Protein AF-A0A7J8KIY5-F1 (afdb_monomer_lite)

pLDDT: mean 88.36, std 15.82, range [34.38, 98.88]

Radius of gyration: 27.55 Å; chains: 1; bounding box: 109×66×65 Å

Secondary structure (DSSP, 8-state):
----------------HHHHHHHHHHHHHHHHHHHHHHHHHHHHHHHHHHHHHHTT-HHHHHHHHHHHHHH--S-HHHHHHHHHHHHTTS-TT---TT---HHHHHHHGGGG---BTTB--HHHHHHHHHHGGGGSSSPPPPSSHHHHHHHHTTHHHHHTT-HHHHHHHHHHHHHHHHHHHHSPP-TTHHHHHHHHHHHHHHHHHHTT-HHHHHHHHHHHHHTGGG--S-TTHHHHHHHHHHHHHHHTT-HHHHHHHHHHHHHS--S-TTHHHHHHHHHHHHHHHHHHHHHHHHHHHHHHT-

Organism: Rousettus aegyptiacus (NCBI:txid9407)

Sequence (302 aa):
MGQKGHKDSLYPSDRTPVGSLHEALDQCMTALDLFLTNQFHHMCYWELMWCFTYKGQWKMAYFYADLLSKENCWSKATYIYMKAAYLSMFEKEDYKPFGDDEVELFRAVPGLKLKIAGKSLPTEKFAIRKSRRYLSPKPISLPIPALEMMYIWNGYAVIGKRPELTDGILEIITKAEEMLEKGPENEYSVDDECLVKLLKGLCLKYLGRVLEAEENFRSISANEKKIKYDHYLIPNALLELALLFMEQGRNEEAVKLLETARQNYKNYSMESRTHFRIQAATLQAKSSLENGSRSMVSSVSL

Structure (mmCIF, N/CA/C/O backbone):
data_AF-A0A7J8KIY5-F1
#
_entry.id   AF-A0A7J8KIY5-F1
#
loop_
_atom_site.group_PDB
_atom_site.id
_atom_site.type_symbol
_atom_site.label_atom_id
_atom_site.label_alt_id
_atom_site.label_comp_id
_atom_site.label_asym_id
_atom_site.label_entity_id
_atom_site.label_seq_id
_atom_site.pdbx_PDB_ins_code
_atom_site.Cartn_x
_atom_site.Cartn_y
_atom_site.Cartn_z
_atom_site.occupancy
_atom_site.B_iso_or_equiv
_atom_site.auth_seq_id
_atom_site.auth_comp_id
_atom_site.auth_asym_id
_atom_site.auth_atom_id
_atom_site.pdbx_PDB_model_num
ATOM 1 N N . MET A 1 1 ? 85.006 45.578 -27.409 1.00 38.00 1 MET A N 1
ATOM 2 C CA . MET A 1 1 ? 84.030 45.930 -28.466 1.00 38.00 1 MET A CA 1
ATOM 3 C C . MET A 1 1 ? 83.271 44.661 -28.818 1.00 38.00 1 MET A C 1
ATOM 5 O O . MET A 1 1 ? 83.926 43.714 -29.197 1.00 38.00 1 MET A O 1
ATOM 9 N N . GLY A 1 2 ? 81.971 44.464 -28.676 1.00 36.56 2 GLY A N 1
ATOM 10 C CA . GLY A 1 2 ? 80.843 45.236 -28.181 1.00 36.56 2 GLY A CA 1
ATOM 11 C C . GLY A 1 2 ? 79.589 44.548 -28.745 1.00 36.56 2 GLY A C 1
ATOM 12 O O . GLY A 1 2 ? 79.570 44.303 -29.941 1.00 36.56 2 GLY A O 1
ATOM 13 N N . GLN A 1 3 ? 78.589 44.284 -27.886 1.00 34.38 3 GLN A N 1
ATOM 14 C CA . GLN A 1 3 ? 77.170 43.989 -28.204 1.00 34.38 3 GLN A CA 1
ATOM 15 C C . GLN A 1 3 ? 76.869 42.677 -28.981 1.00 34.38 3 GLN A C 1
ATOM 17 O O . GLN A 1 3 ? 77.578 42.313 -29.899 1.00 34.38 3 GLN A O 1
ATOM 22 N N . LYS A 1 4 ? 75.838 41.870 -28.691 1.00 37.91 4 LYS A N 1
ATOM 23 C CA . LYS A 1 4 ? 74.489 42.101 -28.141 1.00 37.91 4 LYS A CA 1
ATOM 24 C C . LYS A 1 4 ? 74.054 40.868 -27.333 1.00 37.91 4 LYS A C 1
ATOM 26 O O . LYS A 1 4 ? 74.122 39.750 -27.832 1.00 37.91 4 LYS A O 1
ATOM 31 N N . GLY A 1 5 ? 73.578 41.089 -26.110 1.00 37.56 5 GLY A N 1
ATOM 32 C CA . GLY A 1 5 ? 72.856 40.085 -25.335 1.00 37.56 5 GLY A CA 1
ATOM 33 C C . GLY A 1 5 ? 71.368 40.118 -25.674 1.00 37.56 5 GLY A C 1
ATOM 34 O O . GLY A 1 5 ? 70.763 41.189 -25.690 1.00 37.56 5 GLY A O 1
ATOM 35 N N . HIS A 1 6 ? 70.784 38.945 -25.896 1.00 38.12 6 HIS A N 1
ATOM 36 C CA . HIS A 1 6 ? 69.353 38.715 -25.750 1.00 38.12 6 HIS A CA 1
ATOM 37 C C . HIS A 1 6 ? 69.200 37.780 -24.548 1.00 38.12 6 HIS A C 1
ATOM 39 O O . HIS A 1 6 ? 69.493 36.590 -24.625 1.00 38.12 6 HIS A O 1
ATOM 45 N N . LYS A 1 7 ? 68.885 38.363 -23.387 1.00 40.94 7 LYS A N 1
ATOM 46 C CA . LYS A 1 7 ? 68.374 37.618 -22.238 1.00 40.94 7 LYS A CA 1
ATOM 47 C C . LYS A 1 7 ? 66.863 37.595 -22.405 1.00 40.94 7 LYS A C 1
ATOM 49 O O . LYS A 1 7 ? 66.219 38.609 -22.147 1.00 40.94 7 LYS A O 1
ATOM 54 N N . ASP A 1 8 ? 66.335 36.463 -22.846 1.00 41.28 8 ASP A N 1
ATOM 55 C CA . ASP A 1 8 ? 64.915 36.185 -22.709 1.00 41.28 8 ASP A CA 1
ATOM 56 C C . ASP A 1 8 ? 64.574 36.113 -21.219 1.00 41.28 8 ASP A C 1
ATOM 58 O O . ASP A 1 8 ? 65.258 35.475 -20.413 1.00 41.28 8 ASP A O 1
ATOM 62 N N . SER A 1 9 ? 63.552 36.883 -20.860 1.00 37.44 9 SER A N 1
ATOM 63 C CA . SER A 1 9 ? 63.037 37.053 -19.510 1.00 37.44 9 SER A CA 1
ATOM 64 C C . SER A 1 9 ? 62.562 35.717 -18.945 1.00 37.44 9 SER A C 1
ATOM 66 O O . SER A 1 9 ? 61.661 35.076 -19.482 1.00 37.44 9 SER A O 1
ATOM 68 N N . LEU A 1 10 ? 63.162 35.316 -17.829 1.00 44.97 10 LEU A N 1
ATOM 69 C CA . LEU A 1 10 ? 62.861 34.092 -17.102 1.00 44.97 10 LEU A CA 1
ATOM 70 C C . LEU A 1 10 ? 61.729 34.336 -16.090 1.00 44.97 10 LEU A C 1
ATOM 72 O O . LEU A 1 10 ? 61.975 34.274 -14.897 1.00 44.97 10 LEU A O 1
ATOM 76 N N . TYR A 1 11 ? 60.512 34.647 -16.547 1.00 35.25 11 TYR A N 1
ATOM 77 C CA . TYR A 1 11 ? 59.297 34.618 -15.715 1.00 35.25 11 TYR A CA 1
ATOM 78 C C . TYR A 1 11 ? 58.061 34.369 -16.593 1.00 35.25 11 TYR A C 1
ATOM 80 O O . TYR A 1 11 ? 57.760 35.210 -17.443 1.00 35.25 11 TYR A O 1
ATOM 88 N N . PRO A 1 12 ? 57.301 33.272 -16.398 1.00 41.59 12 PRO A N 1
ATOM 89 C CA . PRO A 1 12 ? 55.919 33.236 -16.845 1.00 41.59 12 PRO A CA 1
ATOM 90 C C . PRO A 1 12 ? 55.144 34.268 -16.024 1.00 41.59 12 PRO A C 1
ATOM 92 O O . PRO A 1 12 ? 55.157 34.236 -14.794 1.00 41.59 12 PRO A O 1
ATOM 95 N N . SER A 1 13 ? 54.505 35.189 -16.736 1.00 46.38 13 SER A N 1
ATOM 96 C CA . SER A 1 13 ? 53.624 36.219 -16.208 1.00 46.38 13 SER A CA 1
ATOM 97 C C . SER A 1 13 ? 52.511 35.631 -15.341 1.00 46.38 13 SER A C 1
ATOM 99 O O . SER A 1 13 ? 51.792 34.729 -15.778 1.00 46.38 13 SER A O 1
ATOM 101 N N . ASP A 1 14 ? 52.375 36.194 -14.143 1.00 46.91 14 ASP A N 1
ATOM 102 C CA . ASP A 1 14 ? 51.160 36.358 -13.343 1.00 46.91 14 ASP A CA 1
ATOM 103 C C . ASP A 1 14 ? 49.903 35.618 -13.839 1.00 46.91 14 ASP A C 1
ATOM 105 O O . ASP A 1 14 ? 49.046 36.184 -14.517 1.00 46.91 14 ASP A O 1
ATOM 109 N N . ARG A 1 15 ? 49.707 34.374 -13.388 1.00 47.66 15 ARG A N 1
ATOM 110 C CA . ARG A 1 15 ? 48.353 33.953 -13.006 1.00 47.66 15 ARG A CA 1
ATOM 111 C C . ARG A 1 15 ? 48.194 34.309 -11.542 1.00 47.66 15 ARG A C 1
ATOM 113 O O . ARG A 1 15 ? 48.696 33.606 -10.667 1.00 47.66 15 ARG A O 1
ATOM 120 N N . THR A 1 16 ? 47.538 35.430 -11.275 1.00 46.03 16 THR A N 1
ATOM 121 C CA . THR A 1 16 ? 47.174 35.786 -9.908 1.00 46.03 16 THR A CA 1
ATOM 122 C C . THR A 1 16 ? 46.263 34.679 -9.348 1.00 46.03 16 THR A C 1
ATOM 124 O O . THR A 1 16 ? 45.290 34.303 -10.007 1.00 46.03 16 THR A O 1
ATOM 127 N N . PRO A 1 17 ? 46.525 34.139 -8.141 1.00 50.62 17 PRO A N 1
ATOM 128 C CA . PRO A 1 17 ? 45.702 33.083 -7.523 1.00 50.62 17 PRO A CA 1
ATOM 129 C C . PRO A 1 17 ? 44.210 33.448 -7.406 1.00 50.62 17 PRO A C 1
ATOM 131 O O . PRO A 1 17 ? 43.340 32.585 -7.294 1.00 50.62 17 PRO A O 1
ATOM 134 N N . VAL A 1 18 ? 43.917 34.749 -7.456 1.00 49.56 18 VAL A N 1
ATOM 135 C CA . VAL A 1 18 ? 42.578 35.341 -7.420 1.00 49.56 18 VAL A CA 1
ATOM 136 C C . VAL A 1 18 ? 41.777 35.041 -8.697 1.00 49.56 18 VAL A C 1
ATOM 138 O O . VAL A 1 18 ? 40.586 34.761 -8.594 1.00 49.56 18 VAL A O 1
ATOM 141 N N . GLY A 1 19 ? 42.414 35.015 -9.878 1.00 54.06 19 GLY A N 1
ATOM 142 C CA . GLY A 1 19 ? 41.755 34.650 -11.142 1.00 54.06 19 GLY A CA 1
ATOM 143 C C . GLY A 1 19 ? 41.324 33.181 -11.171 1.00 54.06 19 GLY A C 1
ATOM 144 O O . GLY A 1 19 ? 40.187 32.877 -11.516 1.00 54.06 19 GLY A O 1
ATOM 145 N N . SER A 1 20 ? 42.181 32.279 -10.675 1.00 60.44 20 SER A N 1
ATOM 146 C CA . SER A 1 20 ? 41.853 30.851 -10.556 1.00 60.44 20 SER A CA 1
ATOM 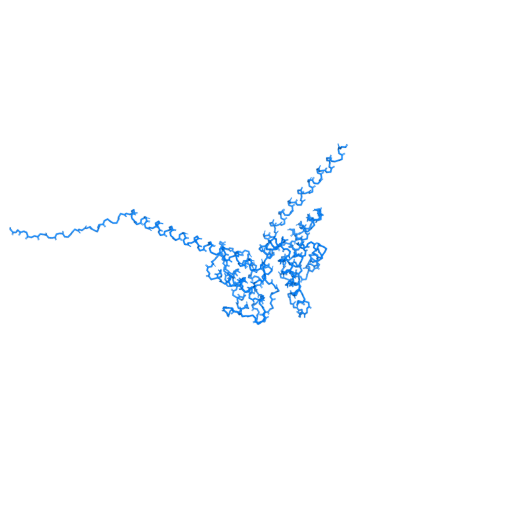147 C C . SER A 1 20 ? 40.782 30.552 -9.505 1.00 60.44 20 SER A C 1
ATOM 149 O O . SER A 1 20 ? 40.038 29.586 -9.648 1.00 60.44 20 SER A O 1
ATOM 151 N N . LEU A 1 21 ? 40.691 31.363 -8.444 1.00 57.97 21 LEU A N 1
ATOM 152 C CA . LEU A 1 21 ? 39.659 31.196 -7.420 1.00 57.97 21 LEU A CA 1
ATOM 153 C C . LEU A 1 21 ? 38.294 31.678 -7.920 1.00 57.97 21 LEU A C 1
ATOM 155 O O . LEU A 1 21 ? 37.287 31.036 -7.640 1.00 57.97 21 LEU A O 1
ATOM 159 N N . HIS A 1 22 ? 38.253 32.781 -8.671 1.00 63.50 22 HIS A N 1
ATOM 160 C CA . HIS A 1 22 ? 37.012 33.287 -9.250 1.00 63.50 22 HIS A CA 1
ATOM 161 C C . HIS A 1 22 ? 36.442 32.325 -10.301 1.00 63.50 22 HIS A C 1
ATOM 163 O O . HIS A 1 22 ? 35.262 31.995 -10.236 1.00 63.50 22 HIS A O 1
ATOM 169 N N . GLU A 1 23 ? 37.288 31.784 -11.184 1.00 71.06 23 GLU A N 1
ATOM 170 C CA . GLU A 1 23 ? 36.893 30.741 -12.143 1.00 71.06 23 GLU A CA 1
ATOM 171 C C . GLU A 1 23 ? 36.397 29.463 -11.442 1.00 71.06 23 GLU A C 1
ATOM 173 O O . GLU A 1 23 ? 35.377 28.898 -11.832 1.00 71.06 23 GLU A O 1
ATOM 178 N N . ALA A 1 24 ? 37.068 29.020 -10.372 1.00 67.44 24 ALA A N 1
ATOM 179 C CA . ALA A 1 24 ? 36.635 27.855 -9.599 1.00 67.44 24 ALA A CA 1
ATOM 180 C C . ALA A 1 24 ? 35.306 28.091 -8.858 1.00 67.44 24 ALA A C 1
ATOM 182 O O . ALA A 1 24 ? 34.495 27.172 -8.743 1.00 67.44 24 ALA A O 1
ATOM 183 N N . LEU A 1 25 ? 35.069 29.309 -8.362 1.00 73.06 25 LEU A N 1
ATOM 184 C CA . LEU A 1 25 ? 33.798 29.692 -7.744 1.00 73.06 25 LEU A CA 1
ATOM 185 C C . LEU A 1 25 ? 32.669 29.723 -8.774 1.00 73.06 25 LEU A C 1
ATOM 187 O O . LEU A 1 25 ? 31.598 29.197 -8.493 1.00 73.06 25 LEU A O 1
ATOM 191 N N . ASP A 1 26 ? 32.909 30.268 -9.964 1.00 71.75 26 ASP A N 1
ATOM 192 C CA . ASP A 1 26 ? 31.915 30.333 -11.038 1.00 71.75 26 ASP A CA 1
ATOM 193 C C . ASP A 1 26 ? 31.532 28.938 -11.560 1.00 71.75 26 ASP A C 1
ATOM 195 O O . ASP A 1 26 ? 30.352 28.612 -11.716 1.00 71.75 26 ASP A O 1
ATOM 199 N N . GLN A 1 27 ? 32.519 28.048 -11.703 1.00 76.75 27 GLN A N 1
ATOM 200 C CA . GLN A 1 27 ? 32.280 26.635 -12.003 1.00 76.75 27 GLN A CA 1
ATOM 201 C C . GLN A 1 27 ? 31.501 25.932 -10.885 1.00 76.75 27 GLN A C 1
ATOM 203 O O . GLN A 1 27 ? 30.579 25.170 -11.175 1.00 76.75 27 GLN A O 1
ATOM 208 N N . CYS A 1 28 ? 31.830 26.196 -9.614 1.00 73.38 28 CYS A N 1
ATOM 209 C CA . CYS A 1 28 ? 31.085 25.659 -8.474 1.00 73.38 28 CYS A CA 1
ATOM 210 C C . CYS A 1 28 ? 29.635 26.160 -8.446 1.00 73.38 28 CYS A C 1
ATOM 212 O O . CYS A 1 28 ? 28.736 25.361 -8.198 1.00 73.38 28 CYS A O 1
ATOM 214 N N . MET A 1 29 ? 29.395 27.449 -8.709 1.00 72.50 29 MET A N 1
ATOM 215 C CA . MET A 1 29 ? 28.050 28.034 -8.763 1.00 72.50 29 MET A CA 1
ATOM 216 C C . MET A 1 29 ? 27.245 27.460 -9.926 1.00 72.50 29 MET A C 1
ATOM 218 O O . MET A 1 29 ? 26.128 27.010 -9.716 1.00 72.50 29 MET A O 1
ATOM 222 N N . THR A 1 30 ? 27.836 27.355 -11.118 1.00 74.38 30 THR A N 1
ATOM 223 C CA . THR A 1 30 ? 27.185 26.735 -12.282 1.00 74.38 30 THR A CA 1
ATOM 224 C C . THR A 1 30 ? 26.867 25.260 -12.027 1.00 74.38 30 THR A C 1
ATOM 226 O O . THR A 1 30 ? 25.775 24.791 -12.341 1.00 74.38 30 THR A O 1
ATOM 229 N N . ALA A 1 31 ? 27.797 24.510 -11.427 1.00 71.06 31 ALA A N 1
ATOM 230 C CA . ALA A 1 31 ? 27.571 23.117 -11.051 1.00 71.06 31 ALA A CA 1
ATOM 231 C C . ALA A 1 31 ? 26.476 22.984 -9.982 1.00 71.06 31 ALA A C 1
ATOM 233 O O . ALA A 1 31 ? 25.666 22.061 -10.059 1.00 71.06 31 ALA A O 1
ATOM 234 N N . LEU A 1 32 ? 26.425 23.907 -9.016 1.00 68.19 32 LEU A N 1
ATOM 235 C CA . LEU A 1 32 ? 25.377 23.971 -8.001 1.00 68.19 32 LEU A CA 1
ATOM 236 C C . LEU A 1 32 ? 24.018 24.312 -8.623 1.00 68.19 32 LEU A C 1
ATOM 238 O O . LEU A 1 32 ? 23.046 23.630 -8.323 1.00 68.19 32 LEU A O 1
ATOM 242 N N . ASP A 1 33 ? 23.946 25.289 -9.523 1.00 66.38 33 ASP A N 1
ATOM 243 C CA . ASP A 1 33 ? 22.716 25.684 -10.214 1.00 66.38 33 ASP A CA 1
ATOM 244 C C . ASP A 1 33 ? 22.197 24.570 -11.121 1.00 66.38 33 ASP A C 1
ATOM 246 O O . ASP A 1 33 ? 21.008 24.252 -11.088 1.00 66.38 33 ASP A O 1
ATOM 250 N N . LEU A 1 34 ? 23.075 23.906 -11.878 1.00 72.44 34 LEU A N 1
ATOM 251 C CA . LEU A 1 34 ? 22.723 22.724 -12.669 1.00 72.44 34 LEU A CA 1
ATOM 252 C C . LEU A 1 34 ? 22.258 21.573 -11.774 1.00 72.44 34 LEU A C 1
ATOM 254 O O . LEU A 1 34 ? 21.269 20.907 -12.084 1.00 72.44 34 LEU A O 1
ATOM 258 N N . PHE A 1 35 ? 22.936 21.346 -10.647 1.00 71.31 35 PHE A N 1
ATOM 259 C CA . PHE A 1 35 ? 22.536 20.339 -9.671 1.00 71.31 35 PHE A CA 1
ATOM 260 C C . PHE A 1 35 ? 21.142 20.640 -9.110 1.00 71.31 35 PHE A C 1
ATOM 262 O O . PHE A 1 35 ? 20.269 19.774 -9.163 1.00 71.31 35 PHE A O 1
ATOM 269 N N . LEU A 1 36 ? 20.906 21.863 -8.633 1.00 69.44 36 LEU A N 1
ATOM 270 C CA . LEU A 1 36 ? 19.619 22.315 -8.101 1.00 69.44 36 LEU A CA 1
ATOM 271 C C . LEU A 1 36 ? 18.516 22.238 -9.158 1.00 69.44 36 LEU A C 1
ATOM 273 O O . LEU A 1 36 ? 17.429 21.737 -8.874 1.00 69.44 36 LEU A O 1
ATOM 277 N N . THR A 1 37 ? 18.817 22.653 -10.387 1.00 73.31 37 THR A N 1
ATOM 278 C CA . THR A 1 37 ? 17.909 22.565 -11.532 1.00 73.31 37 THR A CA 1
ATOM 279 C C . THR A 1 37 ? 17.516 21.114 -11.790 1.00 73.31 37 THR A C 1
ATOM 281 O O . THR A 1 37 ? 16.329 20.810 -11.877 1.00 73.31 37 THR A O 1
ATOM 284 N N . ASN A 1 38 ? 18.471 20.184 -11.834 1.00 77.75 38 ASN A N 1
ATOM 285 C CA . ASN A 1 38 ? 18.182 18.760 -12.023 1.00 77.75 38 ASN A CA 1
ATOM 286 C C . ASN A 1 38 ? 17.346 18.182 -10.873 1.00 77.75 38 ASN A C 1
ATOM 288 O O . ASN A 1 38 ? 16.373 17.471 -11.122 1.00 77.75 38 ASN A O 1
ATOM 292 N N . GLN A 1 39 ? 17.664 18.528 -9.620 1.00 76.94 39 GLN A N 1
ATOM 293 C CA . GLN A 1 39 ? 16.860 18.097 -8.470 1.00 76.94 39 GLN A CA 1
ATOM 294 C C . GLN A 1 39 ? 15.421 18.632 -8.547 1.00 76.94 39 GLN A C 1
ATOM 296 O O . GLN A 1 39 ? 14.481 17.903 -8.227 1.00 76.94 39 GLN A O 1
ATOM 301 N N . PHE A 1 40 ? 15.229 19.866 -9.019 1.00 77.81 40 PHE A N 1
ATOM 302 C CA . PHE A 1 40 ? 13.902 20.444 -9.220 1.00 77.81 40 PHE A CA 1
ATOM 303 C C . PHE A 1 40 ? 13.111 19.702 -10.306 1.00 77.81 40 PHE A C 1
ATOM 305 O O . PHE A 1 40 ? 11.961 19.333 -10.077 1.00 77.81 40 PHE A O 1
ATOM 312 N N . HIS A 1 41 ? 13.733 19.390 -11.448 1.00 83.38 41 HIS A N 1
ATOM 313 C CA . HIS A 1 41 ? 13.094 18.585 -12.497 1.00 83.38 41 HIS A CA 1
ATOM 314 C C . HIS A 1 41 ? 12.673 17.206 -11.977 1.00 83.38 41 HIS A C 1
ATOM 316 O O . HIS A 1 41 ? 11.551 16.769 -12.226 1.00 83.38 41 HIS A O 1
ATOM 322 N N . HIS A 1 42 ? 13.527 16.538 -11.194 1.00 87.69 42 HIS A N 1
ATOM 323 C CA . HIS A 1 42 ? 13.195 15.240 -10.596 1.00 87.69 42 HIS A CA 1
ATOM 324 C C . HIS A 1 42 ? 12.047 15.342 -9.597 1.00 87.69 42 HIS A C 1
ATOM 326 O O . HIS A 1 42 ? 11.188 14.462 -9.565 1.00 87.69 42 HIS A O 1
ATOM 332 N N . MET A 1 43 ? 11.982 16.425 -8.822 1.00 86.31 43 MET A N 1
ATOM 333 C CA . MET A 1 43 ? 10.834 16.699 -7.961 1.00 86.31 43 MET A CA 1
ATOM 334 C C . MET A 1 43 ? 9.552 16.881 -8.789 1.00 86.31 43 MET A C 1
ATOM 336 O O . MET A 1 43 ? 8.531 16.281 -8.469 1.00 86.31 43 MET A O 1
ATOM 340 N N . CYS A 1 44 ? 9.596 17.620 -9.899 1.00 86.88 44 CYS A N 1
ATOM 341 C CA . CYS A 1 44 ? 8.444 17.756 -10.792 1.00 86.88 44 CYS A CA 1
ATOM 342 C C . CYS A 1 44 ? 8.018 16.417 -11.411 1.00 86.88 44 CYS A C 1
ATOM 344 O O . CYS A 1 44 ? 6.827 16.120 -11.454 1.00 86.88 44 CYS A O 1
ATOM 346 N N . TYR A 1 45 ? 8.961 15.585 -11.863 1.00 91.50 45 TYR A N 1
ATOM 347 C CA . TYR A 1 45 ? 8.654 14.252 -12.393 1.00 91.50 45 TYR A CA 1
ATOM 348 C C . TYR A 1 45 ? 8.022 13.351 -11.337 1.00 91.50 45 TYR A C 1
ATOM 350 O O . TYR A 1 45 ? 7.090 12.611 -11.641 1.00 91.50 45 TYR A O 1
ATOM 358 N N . TRP A 1 46 ? 8.490 13.444 -10.094 1.00 92.00 46 TRP A N 1
ATOM 359 C CA . TRP A 1 46 ? 7.901 12.745 -8.960 1.00 92.00 46 TRP A CA 1
ATOM 360 C C . TRP A 1 46 ? 6.443 13.155 -8.720 1.00 92.00 46 TRP A C 1
ATOM 362 O O . TRP A 1 46 ? 5.573 12.289 -8.615 1.00 92.00 46 TRP A O 1
ATOM 372 N N . GLU A 1 47 ? 6.157 14.456 -8.697 1.00 91.00 47 GLU A N 1
ATOM 373 C CA . GLU A 1 47 ? 4.789 14.958 -8.526 1.00 91.00 47 GLU A CA 1
ATOM 374 C C . GLU A 1 47 ? 3.882 14.577 -9.705 1.00 91.00 47 GLU A C 1
ATOM 376 O O . GLU A 1 47 ? 2.751 14.128 -9.507 1.00 91.00 47 GLU A O 1
ATOM 381 N N . LEU A 1 48 ? 4.381 14.691 -10.940 1.00 91.62 48 LEU A N 1
ATOM 382 C CA . LEU A 1 48 ? 3.641 14.301 -12.142 1.00 91.62 48 LEU A CA 1
ATOM 383 C C . LEU A 1 48 ? 3.332 12.805 -12.146 1.00 91.62 48 LEU A C 1
ATOM 385 O O . LEU A 1 48 ? 2.189 12.429 -12.406 1.00 91.62 48 LEU A O 1
ATOM 389 N N . MET A 1 49 ? 4.308 11.961 -11.796 1.00 96.50 49 MET A N 1
ATOM 390 C CA . MET A 1 49 ? 4.119 10.518 -11.653 1.00 96.50 49 MET A CA 1
ATOM 391 C C . MET A 1 49 ? 2.919 10.219 -10.746 1.00 96.50 49 MET A C 1
ATOM 393 O O . MET A 1 49 ? 2.018 9.489 -11.154 1.00 96.50 49 MET A O 1
ATOM 397 N N . TRP A 1 50 ? 2.859 10.823 -9.555 1.00 94.69 50 TRP A N 1
ATOM 398 C CA . TRP A 1 50 ? 1.738 10.624 -8.633 1.00 94.69 50 TRP A CA 1
ATOM 399 C C . TRP A 1 50 ? 0.423 11.215 -9.135 1.00 94.69 50 TRP A C 1
ATOM 401 O O . TRP A 1 50 ? -0.614 10.571 -8.996 1.00 94.69 50 TRP A O 1
ATOM 411 N N . CYS A 1 51 ? 0.441 12.389 -9.770 1.00 91.56 51 CYS A N 1
ATOM 412 C CA . CYS A 1 51 ? -0.765 12.972 -10.362 1.00 91.56 51 CYS A CA 1
ATOM 413 C C . CYS A 1 51 ? -1.396 12.043 -11.408 1.00 91.56 51 CYS A C 1
ATOM 415 O O . CYS A 1 51 ? -2.620 11.908 -11.453 1.00 91.56 51 CYS A O 1
ATOM 417 N N . PHE A 1 52 ? -0.577 11.387 -12.234 1.00 94.31 52 PHE A N 1
ATOM 418 C CA . PHE A 1 52 ? -1.052 10.402 -13.204 1.00 94.31 52 PHE A CA 1
ATOM 419 C C . PHE A 1 52 ? -1.536 9.112 -12.531 1.00 94.31 52 PHE A C 1
ATOM 421 O O . PHE A 1 52 ? -2.580 8.590 -12.920 1.00 94.31 52 PHE A O 1
ATOM 428 N N . THR A 1 53 ? -0.869 8.657 -11.469 1.00 95.75 53 THR A N 1
ATOM 429 C CA . THR A 1 53 ? -1.317 7.527 -10.635 1.00 95.75 53 THR A CA 1
ATOM 430 C C . THR A 1 53 ? -2.693 7.757 -10.026 1.00 95.75 53 THR A C 1
ATOM 432 O O . THR A 1 53 ? -3.556 6.891 -10.129 1.00 95.75 53 THR A O 1
ATOM 435 N N . TYR A 1 54 ? -2.946 8.941 -9.464 1.00 91.88 54 TYR A N 1
ATOM 436 C CA . TYR A 1 54 ? -4.246 9.296 -8.883 1.00 91.88 54 TYR A CA 1
ATOM 437 C C . TYR A 1 54 ? -5.382 9.325 -9.909 1.00 91.88 54 TYR A C 1
ATOM 439 O O . TYR A 1 54 ? -6.541 9.172 -9.541 1.00 91.88 54 TYR A O 1
ATOM 447 N N . LYS A 1 55 ? -5.053 9.515 -11.190 1.00 89.06 55 LYS A N 1
ATOM 448 C CA . LYS A 1 55 ? -6.000 9.463 -12.311 1.00 89.06 55 LYS A CA 1
ATOM 449 C C . LYS A 1 55 ? -6.110 8.073 -12.951 1.00 89.06 55 LYS A C 1
ATOM 451 O O . LYS A 1 55 ? -6.803 7.944 -13.954 1.00 89.06 55 LYS A O 1
ATOM 456 N N . GLY A 1 56 ? -5.382 7.068 -12.456 1.00 92.06 56 GLY A N 1
ATOM 457 C CA . GLY A 1 56 ? -5.296 5.744 -13.086 1.00 92.06 56 GLY A CA 1
ATOM 458 C C . GLY A 1 56 ? -4.610 5.749 -14.461 1.00 92.06 56 GLY A C 1
ATOM 459 O O . GLY A 1 56 ? -4.780 4.823 -15.248 1.00 92.06 56 GLY A O 1
ATOM 460 N N . GLN A 1 57 ? -3.839 6.790 -14.791 1.00 92.56 57 GLN A N 1
ATOM 461 C CA . GLN A 1 57 ? -3.173 6.943 -16.088 1.00 92.56 57 GLN A CA 1
ATOM 462 C C . GLN A 1 57 ? -1.783 6.286 -16.070 1.00 92.56 57 GLN A C 1
ATOM 464 O O . GLN A 1 57 ? -0.746 6.957 -16.066 1.00 92.56 57 GLN A O 1
ATOM 469 N N . TRP A 1 58 ? -1.764 4.950 -16.073 1.00 95.19 58 TRP A N 1
ATOM 470 C CA . TRP A 1 58 ? -0.563 4.132 -15.851 1.00 95.19 58 TRP A CA 1
ATOM 471 C C . TRP A 1 58 ? 0.566 4.382 -16.850 1.00 95.19 58 TRP A C 1
ATOM 473 O O . TRP A 1 58 ? 1.725 4.433 -16.449 1.00 95.19 58 TRP A O 1
ATOM 483 N N . LYS A 1 59 ? 0.249 4.605 -18.132 1.00 93.19 59 LYS A N 1
ATOM 484 C CA . LYS A 1 59 ? 1.247 4.859 -19.189 1.00 93.19 59 LYS A CA 1
ATOM 485 C C . LYS A 1 59 ? 2.090 6.103 -18.917 1.00 93.19 59 LYS A C 1
ATOM 487 O O . LYS A 1 59 ? 3.310 6.070 -19.063 1.00 93.19 59 LYS A O 1
ATOM 492 N N . MET A 1 60 ? 1.446 7.181 -18.472 1.00 91.69 60 MET A N 1
ATOM 493 C CA . MET A 1 60 ? 2.140 8.421 -18.124 1.00 91.69 60 MET A CA 1
ATOM 494 C C . MET A 1 60 ? 2.909 8.278 -16.811 1.00 91.69 60 MET A C 1
ATOM 496 O O . MET A 1 60 ? 4.054 8.710 -16.725 1.00 91.69 60 MET A O 1
ATOM 500 N N . ALA A 1 61 ? 2.329 7.618 -15.805 1.00 95.31 61 ALA A N 1
ATOM 501 C CA . ALA A 1 61 ? 3.030 7.352 -14.550 1.00 95.31 61 ALA A CA 1
ATOM 502 C C . ALA A 1 61 ? 4.298 6.501 -14.772 1.00 95.31 61 ALA A C 1
ATOM 504 O O . ALA A 1 61 ? 5.366 6.822 -14.251 1.00 95.31 61 ALA A O 1
ATOM 505 N N . TYR A 1 62 ? 4.209 5.477 -15.624 1.00 95.94 62 TYR A N 1
ATOM 506 C CA . TYR A 1 62 ? 5.332 4.656 -16.075 1.00 95.94 62 TYR A CA 1
ATOM 507 C C . TYR A 1 62 ? 6.413 5.476 -16.791 1.00 95.94 62 TYR A C 1
ATOM 509 O O . TYR A 1 62 ? 7.594 5.309 -16.490 1.00 95.94 62 TYR A O 1
ATOM 517 N N . PHE A 1 63 ? 6.025 6.399 -17.678 1.00 93.38 63 PHE A N 1
ATOM 518 C CA . PHE A 1 63 ? 6.957 7.307 -18.353 1.00 93.38 63 PHE A CA 1
ATOM 519 C C . PHE A 1 63 ? 7.784 8.137 -17.356 1.00 93.38 63 PHE A C 1
ATOM 521 O O . PHE A 1 63 ? 9.011 8.160 -17.437 1.00 93.38 63 PHE A O 1
ATOM 528 N N . TYR A 1 64 ? 7.144 8.762 -16.362 1.00 93.19 64 TYR A N 1
ATOM 529 C CA . TYR A 1 64 ? 7.875 9.541 -15.354 1.00 93.19 64 TYR A CA 1
ATOM 530 C C . TYR A 1 64 ? 8.695 8.665 -14.400 1.00 93.19 64 TYR A C 1
ATOM 532 O O . TYR A 1 64 ? 9.787 9.065 -13.994 1.00 93.19 64 TYR A O 1
ATOM 540 N N . ALA A 1 65 ? 8.222 7.458 -14.075 1.00 95.00 65 ALA A N 1
ATOM 541 C CA . ALA A 1 65 ? 9.007 6.494 -13.306 1.00 95.00 65 ALA A CA 1
ATOM 542 C C . ALA A 1 65 ? 10.279 6.062 -14.055 1.00 95.00 65 ALA A C 1
ATOM 544 O O . ALA A 1 65 ? 11.330 5.907 -13.433 1.00 95.00 65 ALA A O 1
ATOM 545 N N . ASP A 1 66 ? 10.212 5.912 -15.382 1.00 93.75 66 ASP A N 1
ATOM 546 C CA . ASP A 1 66 ? 11.377 5.632 -16.222 1.00 93.75 66 ASP A CA 1
ATOM 547 C C . ASP A 1 66 ? 12.399 6.776 -16.192 1.00 93.75 66 ASP A C 1
ATOM 549 O O . ASP A 1 66 ? 13.567 6.516 -15.887 1.00 93.75 66 ASP A O 1
ATOM 553 N N . LEU A 1 67 ? 11.961 8.026 -16.396 1.00 91.94 67 LEU A N 1
ATOM 554 C CA . LEU A 1 67 ? 12.831 9.207 -16.299 1.00 91.94 67 LEU A CA 1
ATOM 555 C C . LEU A 1 67 ? 13.538 9.276 -14.939 1.00 91.94 67 LEU A C 1
ATOM 557 O O . LEU A 1 67 ? 14.764 9.362 -14.870 1.00 91.94 67 LEU A O 1
ATOM 561 N N . LEU A 1 68 ? 12.780 9.130 -13.847 1.00 92.81 68 LEU A N 1
ATOM 562 C CA . LEU A 1 68 ? 13.335 9.098 -12.492 1.00 92.81 68 LEU A CA 1
ATOM 563 C C . LEU A 1 68 ? 14.334 7.952 -12.306 1.00 92.81 68 LEU A C 1
ATOM 565 O O . LEU A 1 68 ? 15.390 8.146 -11.714 1.00 92.81 68 LEU A O 1
ATOM 569 N N . SER A 1 69 ? 14.045 6.760 -12.829 1.00 92.19 69 SER A N 1
ATOM 570 C CA . SER A 1 69 ? 14.933 5.602 -12.677 1.00 92.19 69 SER A CA 1
ATOM 571 C C . SER A 1 69 ? 16.277 5.745 -13.403 1.00 92.19 69 SER A C 1
ATOM 573 O O . SER A 1 69 ? 17.269 5.132 -12.989 1.00 92.19 69 SER A O 1
ATOM 575 N N . LYS A 1 70 ? 16.308 6.543 -14.477 1.00 89.44 70 LYS A N 1
ATOM 576 C CA . LYS A 1 70 ? 17.499 6.818 -15.287 1.00 89.44 70 LYS A CA 1
ATOM 577 C C . LYS A 1 70 ? 18.320 7.967 -14.716 1.00 89.44 70 LYS A C 1
ATOM 579 O O . LYS A 1 70 ? 19.543 7.864 -14.667 1.00 89.44 70 LYS A O 1
ATOM 584 N N . GLU A 1 71 ? 17.657 9.033 -14.279 1.00 85.69 71 GLU A N 1
ATOM 585 C CA . GLU A 1 71 ? 18.323 10.287 -13.924 1.00 85.69 71 GLU A CA 1
ATOM 586 C C . GLU A 1 71 ? 18.554 10.466 -12.417 1.00 85.69 71 GLU A C 1
ATOM 588 O O . GLU A 1 71 ? 19.476 11.178 -12.020 1.00 85.69 71 GLU A O 1
ATOM 593 N N . ASN A 1 72 ? 17.745 9.831 -11.561 1.00 80.06 72 ASN A N 1
ATOM 594 C CA . ASN A 1 72 ? 17.779 10.051 -10.118 1.00 80.06 72 ASN A CA 1
ATOM 595 C C . ASN A 1 72 ? 18.497 8.910 -9.370 1.00 80.06 72 ASN A C 1
ATOM 597 O O . ASN A 1 72 ? 18.131 7.735 -9.451 1.00 80.06 72 ASN A O 1
ATOM 601 N N . CYS A 1 73 ? 19.515 9.265 -8.581 1.00 76.12 73 CYS A N 1
ATOM 602 C CA . CYS A 1 73 ? 20.335 8.319 -7.822 1.00 76.12 73 CYS A CA 1
ATOM 603 C C . CYS A 1 73 ? 19.895 8.100 -6.363 1.00 76.12 73 CYS A C 1
ATOM 605 O O . CYS A 1 73 ? 20.460 7.235 -5.697 1.00 76.12 73 CYS A O 1
ATOM 607 N N . TRP A 1 74 ? 18.895 8.830 -5.855 1.00 76.62 74 TRP A N 1
ATOM 608 C CA . TRP A 1 74 ? 18.495 8.788 -4.443 1.00 76.62 74 TRP A CA 1
ATOM 609 C C . TRP A 1 74 ? 17.858 7.460 -4.032 1.00 76.62 74 TRP A C 1
ATOM 611 O O . TRP A 1 74 ? 18.084 6.994 -2.916 1.00 76.62 74 TRP A O 1
ATOM 621 N N . SER A 1 75 ? 17.060 6.844 -4.911 1.00 85.06 75 SER A N 1
ATOM 622 C CA . SER A 1 75 ? 16.473 5.529 -4.636 1.00 85.06 75 SER A CA 1
ATOM 623 C C . SER A 1 75 ? 16.150 4.732 -5.899 1.00 85.06 75 SER A C 1
ATOM 625 O O . SER A 1 75 ? 14.992 4.459 -6.227 1.00 85.06 75 SER A O 1
ATOM 627 N N . LYS A 1 76 ? 17.200 4.316 -6.613 1.00 90.50 76 LYS A N 1
ATOM 628 C CA . LYS A 1 76 ? 17.082 3.586 -7.884 1.00 90.50 76 LYS A CA 1
ATOM 629 C C . LYS A 1 76 ? 16.219 2.323 -7.780 1.00 90.50 76 LYS A C 1
ATOM 631 O O . LYS A 1 76 ? 15.406 2.068 -8.664 1.00 90.50 76 LYS A O 1
ATOM 636 N N . ALA A 1 77 ? 16.340 1.567 -6.685 1.00 93.75 77 ALA A N 1
ATOM 637 C CA . ALA A 1 77 ? 15.511 0.383 -6.450 1.00 93.75 77 ALA A CA 1
ATOM 638 C C . ALA A 1 77 ? 14.014 0.727 -6.342 1.00 93.75 77 ALA A C 1
ATOM 640 O O . ALA A 1 77 ? 13.183 -0.003 -6.878 1.00 93.75 77 ALA A O 1
ATOM 641 N N . THR A 1 78 ? 13.666 1.849 -5.701 1.00 94.81 78 THR A N 1
ATOM 642 C CA . THR A 1 78 ? 12.271 2.303 -5.593 1.00 94.81 78 THR A CA 1
ATOM 643 C C . THR A 1 78 ? 11.729 2.731 -6.953 1.00 94.81 78 THR A C 1
ATOM 645 O O . THR A 1 78 ? 10.633 2.318 -7.314 1.00 94.81 78 THR A O 1
ATOM 648 N N . TYR A 1 79 ? 12.482 3.509 -7.737 1.00 95.19 79 TYR A N 1
ATOM 649 C CA . TYR A 1 79 ? 12.011 3.960 -9.052 1.00 95.19 79 TYR A CA 1
ATOM 650 C C . TYR A 1 79 ? 11.833 2.806 -10.040 1.00 95.19 79 TYR A C 1
ATOM 652 O O . TYR A 1 79 ? 10.815 2.753 -10.724 1.00 95.19 79 TYR A O 1
ATOM 660 N N . ILE A 1 80 ? 12.756 1.839 -10.065 1.00 97.00 80 ILE A N 1
ATOM 661 C CA . ILE A 1 80 ? 12.604 0.637 -10.898 1.00 97.00 80 ILE A CA 1
ATOM 662 C C . ILE A 1 80 ? 11.425 -0.223 -10.429 1.00 97.00 80 ILE A C 1
ATOM 664 O O . ILE A 1 80 ? 10.669 -0.711 -11.266 1.00 97.00 80 ILE A O 1
ATOM 668 N N . TYR A 1 81 ? 11.197 -0.347 -9.118 1.00 98.00 81 TYR A N 1
ATOM 669 C CA . TYR A 1 81 ? 9.998 -1.011 -8.603 1.00 98.00 81 TYR A CA 1
ATOM 670 C C . TYR A 1 81 ? 8.714 -0.296 -9.036 1.00 98.00 81 TYR A C 1
ATOM 672 O O . TYR A 1 81 ? 7.786 -0.951 -9.492 1.00 98.00 81 TYR A O 1
ATOM 680 N N . MET A 1 82 ? 8.653 1.036 -8.933 1.00 97.81 82 MET A N 1
ATOM 681 C CA . MET A 1 82 ? 7.494 1.823 -9.374 1.00 97.81 82 MET A CA 1
ATOM 682 C C . MET A 1 82 ? 7.261 1.683 -10.878 1.00 97.81 82 MET A C 1
ATOM 684 O O . MET A 1 82 ? 6.128 1.498 -11.310 1.00 97.81 82 MET A O 1
ATOM 688 N N . LYS A 1 83 ? 8.333 1.708 -11.675 1.00 97.50 83 LYS A N 1
ATOM 689 C CA . LYS A 1 83 ? 8.282 1.466 -13.118 1.00 97.50 83 LYS A CA 1
ATOM 690 C C . LYS A 1 83 ? 7.689 0.084 -13.427 1.00 97.50 83 LYS A C 1
ATOM 692 O O . LYS A 1 83 ? 6.752 -0.003 -14.215 1.00 97.50 83 LYS A O 1
ATOM 697 N N . ALA A 1 84 ? 8.169 -0.971 -12.764 1.00 98.12 84 ALA A N 1
ATOM 698 C CA . ALA A 1 84 ? 7.617 -2.324 -12.888 1.00 98.12 84 ALA A CA 1
ATOM 699 C C . ALA A 1 84 ? 6.148 -2.391 -12.441 1.00 98.12 84 ALA A C 1
ATOM 701 O O . ALA A 1 84 ? 5.314 -2.983 -13.120 1.00 98.12 84 ALA A O 1
ATOM 702 N N . ALA A 1 85 ? 5.821 -1.728 -11.328 1.00 98.31 85 ALA A N 1
ATOM 703 C CA . ALA A 1 85 ? 4.474 -1.667 -10.786 1.00 98.31 85 ALA A CA 1
ATOM 704 C C . ALA A 1 85 ? 3.501 -1.027 -11.779 1.00 98.31 85 ALA A C 1
ATOM 706 O O . ALA A 1 85 ? 2.466 -1.619 -12.049 1.00 98.31 85 ALA A O 1
ATOM 707 N N . TYR A 1 86 ? 3.833 0.119 -12.379 1.00 98.06 86 TYR A N 1
ATOM 708 C CA . TYR A 1 86 ? 2.973 0.730 -13.395 1.00 98.06 86 TYR A CA 1
ATOM 709 C C . TYR A 1 86 ? 2.856 -0.116 -14.655 1.00 98.06 86 TYR A C 1
ATOM 711 O O . TYR A 1 86 ? 1.756 -0.239 -15.180 1.00 98.06 86 TYR A O 1
ATOM 719 N N . LEU A 1 87 ? 3.951 -0.727 -15.113 1.00 97.00 87 LEU A N 1
ATOM 720 C CA . LEU A 1 87 ? 3.911 -1.605 -16.280 1.00 97.00 87 LEU A CA 1
ATOM 721 C C . LEU A 1 87 ? 3.002 -2.821 -16.042 1.00 97.00 87 LEU A C 1
ATOM 723 O O . LEU A 1 87 ? 2.251 -3.201 -16.930 1.00 97.00 87 LEU A O 1
ATOM 727 N N . SER A 1 88 ? 2.989 -3.372 -14.824 1.00 96.50 88 SER A N 1
ATOM 728 C CA . SER A 1 88 ? 2.086 -4.472 -14.451 1.00 96.50 88 SER A CA 1
ATOM 729 C C . SER A 1 88 ? 0.602 -4.083 -14.376 1.00 96.50 88 SER A C 1
ATOM 731 O O . SER A 1 88 ? -0.248 -4.963 -14.285 1.00 96.50 88 SER A O 1
ATOM 733 N N . MET A 1 89 ? 0.284 -2.783 -14.410 1.00 95.81 89 MET A N 1
ATOM 734 C CA . MET A 1 89 ? -1.092 -2.264 -14.423 1.00 95.81 89 MET A CA 1
ATOM 735 C C . MET A 1 89 ? -1.643 -2.060 -15.841 1.00 95.81 89 MET A C 1
ATOM 737 O O . MET A 1 89 ? -2.774 -1.600 -15.988 1.00 95.81 89 MET A O 1
ATOM 741 N N . PHE A 1 90 ? -0.848 -2.333 -16.877 1.00 95.00 90 PHE A N 1
ATOM 742 C CA . PHE A 1 90 ? -1.271 -2.197 -18.269 1.00 95.00 90 PHE A CA 1
ATOM 743 C C . PHE A 1 90 ? -2.198 -3.348 -18.671 1.00 95.00 90 PHE A C 1
ATOM 745 O O . PHE A 1 90 ? -2.096 -4.463 -18.153 1.00 95.00 90 PHE A O 1
ATOM 752 N N . GLU A 1 91 ? -3.081 -3.089 -19.632 1.00 88.75 91 GLU A N 1
ATOM 753 C CA . GLU A 1 91 ? -3.852 -4.146 -20.287 1.00 88.75 91 GLU A CA 1
ATOM 754 C C . GLU A 1 91 ? -2.939 -4.977 -21.207 1.00 88.75 91 GLU A C 1
ATOM 756 O O . GLU A 1 91 ? -1.877 -4.520 -21.634 1.00 88.75 91 GLU A O 1
ATOM 761 N N . LYS A 1 92 ? -3.314 -6.224 -21.522 1.00 83.81 92 LYS A N 1
ATOM 762 C CA . LYS A 1 92 ? -2.446 -7.138 -22.296 1.00 83.81 92 LYS A CA 1
ATOM 763 C C . LYS A 1 92 ? -2.105 -6.589 -23.683 1.00 83.81 92 LYS A C 1
ATOM 765 O O . LYS A 1 92 ? -1.030 -6.864 -24.209 1.00 83.81 92 LYS A O 1
ATOM 770 N N . GLU A 1 93 ? -3.028 -5.832 -24.258 1.00 84.88 93 GLU A N 1
ATOM 771 C CA . GLU A 1 93 ? -2.943 -5.232 -25.583 1.00 84.88 93 GLU A CA 1
ATOM 772 C C . GLU A 1 93 ? -2.306 -3.831 -25.563 1.00 84.88 93 GLU A C 1
ATOM 774 O O . GLU A 1 93 ? -2.104 -3.227 -26.621 1.00 84.88 93 GLU A O 1
ATOM 779 N N . ASP A 1 94 ? -1.969 -3.294 -24.386 1.00 87.00 94 ASP A N 1
ATOM 780 C CA . ASP A 1 94 ? -1.368 -1.972 -24.282 1.00 87.00 94 ASP A CA 1
ATOM 781 C C . ASP A 1 94 ? 0.047 -1.936 -24.870 1.00 87.00 94 ASP A C 1
ATOM 783 O O . ASP A 1 94 ? 0.928 -2.737 -24.553 1.00 87.00 94 ASP A O 1
ATOM 787 N N . TYR A 1 95 ? 0.300 -0.910 -25.683 1.00 83.56 95 TYR A N 1
ATOM 788 C CA . TYR A 1 95 ? 1.634 -0.625 -26.199 1.00 83.56 95 TYR A CA 1
ATOM 789 C C . TYR A 1 95 ? 2.623 -0.310 -25.062 1.00 83.56 95 TYR A C 1
ATOM 791 O O . TYR A 1 95 ? 2.388 0.604 -24.266 1.00 83.56 95 TYR A O 1
ATOM 799 N N . LYS A 1 96 ? 3.757 -1.028 -25.033 1.00 84.69 96 LYS A N 1
ATOM 800 C CA . LYS A 1 96 ? 4.872 -0.820 -24.094 1.00 84.69 96 LYS A CA 1
ATOM 801 C C . LYS A 1 96 ? 5.902 0.144 -24.707 1.00 84.69 96 LYS A C 1
ATOM 803 O O . LYS A 1 96 ? 6.700 -0.287 -25.539 1.00 84.69 96 LYS A O 1
ATOM 808 N N . PRO A 1 97 ? 5.948 1.431 -24.311 1.00 75.31 97 PRO A N 1
ATOM 809 C CA . PRO A 1 97 ? 6.705 2.438 -25.057 1.00 75.31 97 PRO A CA 1
ATOM 810 C C . PRO A 1 97 ? 8.226 2.269 -25.015 1.00 75.31 97 PRO A C 1
ATOM 812 O O . PRO A 1 97 ? 8.904 2.784 -25.899 1.00 75.31 97 PRO A O 1
ATOM 815 N N . PHE A 1 98 ? 8.762 1.535 -24.038 1.00 86.06 98 PHE A N 1
ATOM 816 C CA . PHE A 1 98 ? 10.201 1.281 -23.914 1.00 86.06 98 PHE A CA 1
ATOM 817 C C . PHE A 1 98 ? 10.588 -0.187 -24.134 1.00 86.06 98 PHE A C 1
ATOM 819 O O . PHE A 1 98 ? 11.758 -0.529 -23.992 1.00 86.06 98 PHE A O 1
ATOM 826 N N . GLY A 1 99 ? 9.625 -1.056 -24.466 1.00 85.50 99 GLY A N 1
ATOM 827 C CA . GLY A 1 99 ? 9.871 -2.490 -24.651 1.00 85.50 99 GLY A CA 1
ATOM 828 C C . GLY A 1 99 ? 10.327 -3.233 -23.389 1.00 85.50 99 GLY A C 1
ATOM 829 O O . GLY A 1 99 ? 10.890 -4.317 -23.508 1.00 85.50 99 GLY A O 1
ATOM 830 N N . ASP A 1 100 ? 10.118 -2.660 -22.198 1.00 93.25 100 ASP A N 1
ATOM 831 C CA . ASP A 1 100 ? 10.472 -3.327 -20.945 1.00 93.25 100 ASP A CA 1
ATOM 832 C C . ASP A 1 100 ? 9.568 -4.535 -20.665 1.00 93.25 100 ASP A C 1
ATOM 834 O O . ASP A 1 100 ? 8.419 -4.618 -21.112 1.00 93.25 100 ASP A O 1
ATOM 838 N N . ASP A 1 101 ? 10.087 -5.429 -19.832 1.00 94.25 101 ASP A N 1
ATOM 839 C CA . ASP A 1 101 ? 9.356 -6.540 -19.241 1.00 94.25 101 ASP A CA 1
ATOM 840 C C . ASP A 1 101 ? 9.224 -6.320 -17.727 1.00 94.25 101 ASP A C 1
ATOM 842 O O . ASP A 1 101 ? 10.211 -6.082 -17.025 1.00 94.25 101 ASP A O 1
ATOM 846 N N . GLU A 1 102 ? 7.995 -6.355 -17.210 1.00 95.12 102 GLU A N 1
ATOM 847 C CA . GLU A 1 102 ? 7.722 -6.076 -15.802 1.00 95.12 102 GLU A CA 1
ATOM 848 C C . GLU A 1 102 ? 8.358 -7.105 -14.857 1.00 95.12 102 GLU A C 1
ATOM 850 O O . GLU A 1 102 ? 8.815 -6.730 -13.774 1.00 95.12 102 GLU A O 1
ATOM 855 N N . VAL A 1 103 ? 8.453 -8.375 -15.267 1.00 97.12 103 VAL A N 1
ATOM 856 C CA . VAL A 1 103 ? 9.071 -9.442 -14.469 1.00 97.12 103 VAL A CA 1
ATOM 857 C C . VAL A 1 103 ? 10.571 -9.200 -14.356 1.00 97.12 103 VAL A C 1
ATOM 859 O O . VAL A 1 103 ? 11.116 -9.261 -13.250 1.00 97.12 103 VAL A O 1
ATOM 862 N N . GLU A 1 104 ? 11.238 -8.868 -15.460 1.00 97.56 104 GLU A N 1
ATOM 863 C CA . GLU A 1 104 ? 12.668 -8.547 -15.461 1.00 97.56 104 GLU A CA 1
ATOM 864 C C . GLU A 1 104 ? 12.976 -7.285 -14.645 1.00 97.56 104 GLU A C 1
ATOM 866 O O . GLU A 1 104 ? 13.937 -7.264 -13.867 1.00 97.56 104 GLU A O 1
ATOM 871 N N . LEU A 1 105 ? 12.121 -6.257 -14.721 1.00 97.62 105 LEU A N 1
ATOM 872 C CA . LEU A 1 105 ? 12.260 -5.072 -13.873 1.00 97.62 105 LEU A CA 1
ATOM 873 C C . LEU A 1 105 ? 12.133 -5.426 -12.384 1.00 97.62 105 LEU A C 1
ATOM 875 O O . LEU A 1 105 ? 12.978 -5.005 -11.590 1.00 97.62 105 LEU A O 1
ATOM 879 N N . PHE A 1 106 ? 11.138 -6.231 -11.986 1.00 98.31 106 PHE A N 1
ATOM 880 C CA . PHE A 1 106 ? 11.017 -6.684 -10.596 1.00 98.31 106 PHE A CA 1
ATOM 881 C C . PHE A 1 106 ? 12.227 -7.519 -10.153 1.00 98.31 106 PHE A C 1
ATOM 883 O O . PHE A 1 106 ? 12.735 -7.308 -9.049 1.00 98.31 106 PHE A O 1
ATOM 890 N N . ARG A 1 107 ? 12.743 -8.415 -11.004 1.00 98.06 107 ARG A N 1
ATOM 891 C CA . ARG A 1 107 ? 13.946 -9.223 -10.720 1.00 98.06 107 ARG A CA 1
ATOM 892 C C . ARG A 1 107 ? 15.197 -8.376 -10.494 1.00 98.06 107 ARG A C 1
ATOM 894 O O . ARG A 1 107 ? 16.050 -8.767 -9.697 1.00 98.06 107 ARG A O 1
ATOM 901 N N . ALA A 1 108 ? 15.299 -7.215 -11.137 1.00 97.06 108 ALA A N 1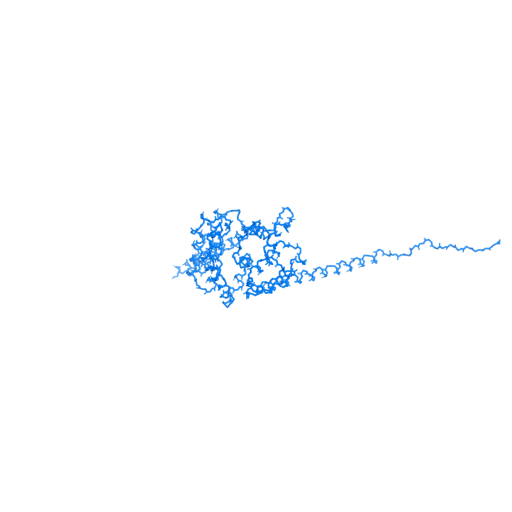
ATOM 902 C CA . ALA A 1 108 ? 16.428 -6.306 -10.964 1.00 97.06 108 ALA A CA 1
ATOM 903 C C . ALA A 1 108 ? 16.418 -5.565 -9.610 1.00 97.06 108 ALA A C 1
ATOM 905 O O . ALA A 1 108 ? 17.486 -5.247 -9.080 1.00 97.06 108 ALA A O 1
ATOM 906 N N . VAL A 1 109 ? 15.243 -5.310 -9.014 1.00 96.81 109 VAL A N 1
ATOM 907 C CA . VAL A 1 109 ? 15.081 -4.474 -7.802 1.00 96.81 109 VAL A CA 1
ATOM 908 C C . VAL A 1 109 ? 16.019 -4.870 -6.645 1.00 96.81 109 VAL A C 1
ATOM 910 O O . VAL A 1 109 ? 16.683 -3.979 -6.105 1.00 96.81 109 VAL A O 1
ATOM 913 N N . PRO A 1 110 ? 16.161 -6.157 -6.255 1.00 94.81 110 PRO A N 1
ATOM 914 C CA . PRO A 1 110 ? 17.083 -6.566 -5.190 1.00 94.81 110 PRO A CA 1
ATOM 915 C C . PRO A 1 110 ? 18.548 -6.166 -5.416 1.00 94.81 110 PRO A C 1
ATOM 917 O O . PRO A 1 110 ? 19.249 -5.875 -4.444 1.00 94.81 110 PRO A O 1
ATOM 920 N N . GLY A 1 111 ? 19.001 -6.133 -6.674 1.00 93.50 111 GLY A N 1
ATOM 921 C CA . GLY A 1 111 ? 20.374 -5.792 -7.056 1.00 93.50 111 GLY A CA 1
ATOM 922 C C . GLY A 1 111 ? 20.674 -4.290 -7.066 1.00 93.50 111 GLY A C 1
ATOM 923 O O . GLY A 1 111 ? 21.837 -3.901 -7.071 1.00 93.50 111 GLY A O 1
ATOM 924 N N . LEU A 1 112 ? 19.645 -3.440 -7.021 1.00 91.75 112 LEU A N 1
ATOM 925 C CA . LEU A 1 112 ? 19.763 -1.976 -7.104 1.00 91.75 112 LEU A CA 1
ATOM 926 C C . LEU A 1 112 ? 19.807 -1.282 -5.736 1.00 91.75 112 LEU A C 1
ATOM 928 O O . LEU A 1 112 ? 19.782 -0.055 -5.651 1.00 91.75 112 LEU A O 1
ATOM 932 N N . LYS A 1 113 ? 19.829 -2.071 -4.660 1.00 85.75 113 LYS A N 1
ATOM 933 C CA . LYS A 1 113 ? 19.797 -1.609 -3.274 1.00 85.75 113 LYS A CA 1
ATOM 934 C C . LYS A 1 113 ? 20.976 -0.695 -2.956 1.00 85.75 113 LYS A C 1
ATOM 936 O O . LYS A 1 113 ? 22.131 -1.116 -3.036 1.00 85.75 113 LYS A O 1
ATOM 941 N N . LEU A 1 114 ? 20.684 0.492 -2.436 1.00 82.94 114 LEU A N 1
ATOM 942 C CA . LEU A 1 114 ? 21.701 1.388 -1.903 1.00 82.94 114 LEU A CA 1
ATOM 943 C C . LEU A 1 114 ? 21.888 1.163 -0.396 1.00 82.94 114 LEU A C 1
ATOM 945 O O . LEU A 1 114 ? 20.986 0.745 0.344 1.00 82.94 114 LEU A O 1
ATOM 949 N N . LYS A 1 115 ? 23.107 1.415 0.081 1.00 79.69 115 LYS A N 1
ATOM 950 C CA . LYS A 1 115 ? 23.437 1.444 1.510 1.00 79.69 115 LYS A CA 1
ATOM 951 C C . LYS A 1 115 ? 23.934 2.840 1.858 1.00 79.69 115 LYS A C 1
ATOM 953 O O . LYS A 1 115 ? 25.009 3.232 1.425 1.00 79.69 115 LYS A O 1
ATOM 958 N N . ILE A 1 116 ? 23.177 3.551 2.683 1.00 73.00 116 ILE A N 1
ATOM 959 C CA . ILE A 1 116 ? 23.553 4.845 3.251 1.00 73.00 116 ILE A CA 1
ATOM 960 C C . ILE A 1 116 ? 23.902 4.600 4.720 1.00 73.00 116 ILE A C 1
ATOM 962 O O . ILE A 1 116 ? 23.078 4.090 5.480 1.00 73.00 116 ILE A O 1
ATOM 966 N N . ALA A 1 117 ? 25.146 4.886 5.116 1.00 73.00 117 ALA A N 1
ATOM 967 C CA . ALA A 1 117 ? 25.656 4.601 6.466 1.00 73.00 117 ALA A CA 1
ATOM 968 C C . ALA A 1 117 ? 25.377 3.149 6.934 1.00 73.00 117 ALA A C 1
ATOM 970 O O . ALA A 1 117 ? 24.941 2.895 8.056 1.00 73.00 117 ALA A O 1
ATOM 971 N N . GLY A 1 118 ? 25.548 2.177 6.029 1.00 76.56 118 GLY A N 1
ATOM 972 C CA . GLY A 1 118 ? 25.316 0.752 6.300 1.00 76.56 118 GLY A CA 1
ATOM 973 C C . GLY A 1 118 ? 23.842 0.324 6.385 1.00 76.56 118 GLY A C 1
ATOM 974 O O . GLY A 1 118 ? 23.561 -0.874 6.450 1.00 76.56 118 GLY A O 1
ATOM 975 N N . LYS A 1 119 ? 22.887 1.261 6.324 1.00 80.88 119 LYS A N 1
ATOM 976 C CA . LYS A 1 119 ? 21.444 0.990 6.317 1.00 80.88 119 LYS A CA 1
ATOM 977 C C . LYS A 1 119 ? 20.860 1.253 4.932 1.00 80.88 119 LYS A C 1
ATOM 979 O O . LYS A 1 119 ? 21.294 2.137 4.210 1.00 80.88 119 LYS A O 1
ATOM 984 N N . SER A 1 120 ? 19.847 0.482 4.560 1.00 80.19 120 SER A N 1
ATOM 985 C CA . SER A 1 120 ? 19.061 0.770 3.353 1.00 80.19 120 SER A CA 1
ATOM 986 C C . SER A 1 120 ? 17.786 1.500 3.704 1.00 80.19 120 SER A C 1
ATOM 988 O O . SER A 1 120 ? 17.221 1.266 4.781 1.00 80.19 120 SER A O 1
ATOM 990 N N . LEU A 1 121 ? 17.346 2.334 2.766 1.00 88.06 121 LEU A N 1
ATOM 991 C CA . LEU A 1 121 ? 16.108 3.089 2.855 1.00 88.06 121 LEU A CA 1
ATOM 992 C C . LEU A 1 121 ? 14.927 2.136 3.127 1.00 88.06 121 LEU A C 1
ATOM 994 O O . LEU A 1 121 ? 14.856 1.063 2.517 1.00 88.06 121 LEU A O 1
ATOM 998 N N . PRO A 1 122 ? 14.009 2.475 4.051 1.00 90.81 122 PRO A N 1
ATOM 999 C CA . PRO A 1 122 ? 12.857 1.627 4.358 1.00 90.81 122 PRO A CA 1
ATOM 1000 C C . PRO A 1 122 ? 12.010 1.283 3.127 1.00 90.81 122 PRO A C 1
ATOM 1002 O O . PRO A 1 122 ? 11.597 0.135 2.978 1.00 90.81 122 PRO A O 1
ATOM 1005 N N . THR A 1 123 ? 11.828 2.245 2.222 1.00 92.38 123 THR A N 1
ATOM 1006 C CA . THR A 1 123 ? 11.090 2.092 0.961 1.00 92.38 123 THR A CA 1
ATOM 1007 C C . THR A 1 123 ? 11.771 1.118 0.002 1.00 92.38 123 THR A C 1
ATOM 1009 O O . THR A 1 123 ? 11.104 0.257 -0.562 1.00 92.38 123 THR A O 1
ATOM 1012 N N . GLU A 1 124 ? 13.103 1.145 -0.104 1.00 93.25 124 GLU A N 1
ATOM 1013 C CA . GLU A 1 124 ? 13.837 0.138 -0.880 1.00 93.25 124 GLU A CA 1
ATOM 1014 C C . GLU A 1 124 ? 13.703 -1.246 -0.261 1.00 93.25 124 GLU A C 1
ATOM 1016 O O . GLU A 1 124 ? 13.473 -2.221 -0.965 1.00 93.25 124 GLU A O 1
ATOM 1021 N N . LYS A 1 125 ? 13.807 -1.361 1.069 1.00 94.00 125 LYS A N 1
ATOM 1022 C CA . LYS A 1 125 ? 13.608 -2.653 1.743 1.00 94.00 125 LYS A CA 1
ATOM 1023 C C . LYS A 1 125 ? 12.211 -3.212 1.478 1.00 94.00 125 LYS A C 1
ATOM 1025 O O . LYS A 1 125 ? 12.089 -4.422 1.301 1.00 94.00 125 LYS A O 1
ATOM 1030 N N . PHE A 1 126 ? 11.195 -2.351 1.452 1.00 96.50 126 PHE A N 1
ATOM 1031 C CA . PHE A 1 126 ? 9.829 -2.718 1.092 1.00 96.50 126 PHE A CA 1
ATOM 1032 C C . PHE A 1 126 ? 9.760 -3.234 -0.353 1.00 96.50 126 PHE A C 1
ATOM 1034 O O . PHE A 1 126 ? 9.412 -4.395 -0.558 1.00 96.50 126 PHE A O 1
ATOM 1041 N N . ALA A 1 127 ? 10.212 -2.437 -1.327 1.00 96.94 127 ALA A N 1
ATOM 1042 C CA . ALA A 1 127 ? 10.239 -2.800 -2.747 1.00 96.94 127 ALA A CA 1
ATOM 1043 C C . ALA A 1 127 ? 11.006 -4.110 -3.017 1.00 96.94 127 ALA A C 1
ATOM 1045 O O . ALA A 1 127 ? 10.546 -4.991 -3.746 1.00 96.94 127 ALA A O 1
ATOM 1046 N N . ILE A 1 128 ? 12.159 -4.292 -2.369 1.00 96.00 128 ILE A N 1
ATOM 1047 C CA . ILE A 1 128 ? 12.964 -5.517 -2.452 1.00 96.00 128 ILE A CA 1
ATOM 1048 C C . ILE A 1 128 ? 12.203 -6.711 -1.878 1.00 96.00 128 ILE A C 1
ATOM 1050 O O . ILE A 1 128 ? 12.292 -7.807 -2.415 1.00 96.00 128 ILE A O 1
ATOM 1054 N N . ARG A 1 129 ? 11.467 -6.540 -0.774 1.00 96.62 129 ARG A N 1
ATOM 1055 C CA . ARG A 1 129 ? 10.705 -7.641 -0.173 1.00 96.62 129 ARG A CA 1
ATOM 1056 C C . ARG A 1 129 ? 9.567 -8.085 -1.087 1.00 96.62 129 ARG A C 1
ATOM 1058 O O . ARG A 1 129 ? 9.450 -9.284 -1.317 1.00 96.62 129 ARG A O 1
ATOM 1065 N N . LYS A 1 130 ? 8.802 -7.137 -1.636 1.00 97.88 130 LYS A N 1
ATOM 1066 C CA . LYS A 1 130 ? 7.686 -7.407 -2.555 1.00 97.88 130 LYS A CA 1
ATOM 1067 C C . LYS A 1 130 ? 8.162 -8.046 -3.866 1.00 97.88 130 LYS A C 1
ATOM 1069 O O . LYS A 1 130 ? 7.571 -9.013 -4.332 1.00 97.88 130 LYS A O 1
ATOM 1074 N N . SER A 1 131 ? 9.285 -7.580 -4.418 1.00 97.50 131 SER A N 1
ATOM 1075 C CA . SER A 1 131 ? 9.849 -8.112 -5.672 1.00 97.50 131 SER A CA 1
ATOM 1076 C C . SER A 1 131 ? 10.438 -9.525 -5.571 1.00 97.50 131 SER A C 1
ATOM 1078 O O . SER A 1 131 ? 10.602 -10.183 -6.595 1.00 97.50 131 SER A O 1
ATOM 1080 N N . ARG A 1 132 ? 10.712 -10.055 -4.367 1.00 95.75 132 ARG A N 1
ATOM 1081 C CA . ARG A 1 132 ? 11.285 -11.410 -4.200 1.00 95.75 132 ARG A CA 1
ATOM 1082 C C . ARG A 1 132 ? 10.459 -12.513 -4.852 1.00 95.75 132 ARG A C 1
ATOM 1084 O O . ARG A 1 132 ? 11.052 -13.476 -5.331 1.00 95.75 132 ARG A O 1
ATOM 1091 N N . ARG A 1 133 ? 9.128 -12.373 -4.908 1.00 96.19 133 ARG A N 1
ATOM 1092 C CA . ARG A 1 133 ? 8.253 -13.371 -5.549 1.00 96.19 133 ARG A CA 1
ATOM 1093 C C . ARG A 1 133 ? 8.514 -13.519 -7.057 1.00 96.19 133 ARG A C 1
ATOM 1095 O O . ARG A 1 133 ? 8.214 -14.563 -7.627 1.00 96.19 133 ARG A O 1
ATOM 1102 N N . TYR A 1 134 ? 9.175 -12.536 -7.679 1.00 97.81 134 TYR A N 1
ATOM 1103 C CA . TYR A 1 134 ? 9.571 -12.577 -9.089 1.00 97.81 134 TYR A CA 1
ATOM 1104 C C . TYR A 1 134 ? 10.884 -13.323 -9.363 1.00 97.81 134 TYR A C 1
ATOM 1106 O O . TYR A 1 134 ? 11.198 -13.607 -10.517 1.00 97.81 134 TYR A O 1
ATOM 1114 N N . LEU A 1 135 ? 11.644 -13.692 -8.324 1.00 95.81 135 LEU A N 1
ATOM 1115 C CA . LEU A 1 135 ? 12.861 -14.500 -8.477 1.00 95.81 135 LEU A CA 1
ATOM 1116 C C . LEU A 1 135 ? 12.554 -15.963 -8.839 1.00 95.81 135 LEU A C 1
ATOM 1118 O O . LEU A 1 135 ? 13.433 -16.675 -9.318 1.00 95.81 135 LEU A O 1
ATOM 1122 N N . SER A 1 136 ? 11.313 -16.410 -8.631 1.00 95.12 136 SER A N 1
ATOM 1123 C CA . SER A 1 136 ? 10.843 -17.708 -9.113 1.00 95.12 136 SER A CA 1
ATOM 1124 C C . SER A 1 136 ? 10.876 -17.766 -10.652 1.00 95.12 136 SER A C 1
ATOM 1126 O O . SER A 1 136 ? 10.537 -16.775 -11.311 1.00 95.12 136 SER A O 1
ATOM 1128 N N . PRO A 1 137 ? 11.202 -18.926 -11.259 1.00 94.69 137 PRO A N 1
ATOM 1129 C CA . PRO A 1 137 ? 11.041 -19.136 -12.699 1.00 94.69 137 PRO A CA 1
ATOM 1130 C C . PRO A 1 137 ? 9.596 -18.955 -13.181 1.00 94.69 137 PRO A C 1
ATOM 1132 O O . PRO A 1 137 ? 9.378 -18.556 -14.321 1.00 94.69 137 PRO A O 1
ATOM 1135 N N . LYS A 1 138 ? 8.615 -19.235 -12.313 1.00 94.94 138 LYS A N 1
ATOM 1136 C CA . LYS A 1 138 ? 7.181 -19.019 -12.548 1.00 94.94 138 LYS A CA 1
ATOM 1137 C C . LYS A 1 138 ? 6.660 -18.060 -11.476 1.00 94.94 138 LYS A C 1
ATOM 1139 O O . LYS A 1 138 ? 6.213 -18.524 -10.424 1.00 94.94 138 LYS A O 1
ATOM 1144 N N . PRO A 1 139 ? 6.824 -16.745 -11.670 1.00 95.88 139 PRO A N 1
ATOM 1145 C CA . PRO A 1 139 ? 6.468 -15.769 -10.655 1.00 95.88 139 PRO A CA 1
ATOM 1146 C C . PRO A 1 139 ? 4.949 -15.601 -10.550 1.00 95.88 139 PRO A C 1
ATOM 1148 O O . PRO A 1 139 ? 4.235 -15.708 -11.545 1.00 95.88 139 PRO A O 1
ATOM 1151 N N . ILE A 1 140 ? 4.467 -15.322 -9.339 1.00 95.31 140 ILE A N 1
ATOM 1152 C CA . ILE A 1 140 ? 3.073 -14.937 -9.085 1.00 95.31 140 ILE A CA 1
ATOM 1153 C C . ILE A 1 140 ? 3.034 -13.414 -8.989 1.00 95.31 140 ILE A C 1
ATOM 1155 O O . ILE A 1 140 ? 3.771 -12.832 -8.191 1.00 95.31 140 ILE A O 1
ATOM 1159 N N . SER A 1 141 ? 2.205 -12.776 -9.812 1.00 95.56 141 SER A N 1
ATOM 1160 C CA . SER A 1 141 ? 2.139 -11.318 -9.896 1.00 95.56 141 SER A CA 1
ATOM 1161 C C . SER A 1 141 ? 1.649 -10.674 -8.594 1.00 95.56 141 SER A C 1
ATOM 1163 O O . SER A 1 141 ? 0.899 -11.260 -7.812 1.00 95.56 141 SER A O 1
ATOM 1165 N N . LEU A 1 142 ? 2.086 -9.442 -8.348 1.00 97.56 142 LEU A N 1
ATOM 1166 C CA . LEU A 1 142 ? 1.541 -8.598 -7.283 1.00 97.56 142 LEU A CA 1
ATOM 1167 C C . LEU A 1 142 ? 0.169 -8.055 -7.708 1.00 97.56 142 LEU A C 1
ATOM 1169 O O . LEU A 1 142 ? 0.056 -7.582 -8.841 1.00 97.56 142 LEU A O 1
ATOM 1173 N N . PRO A 1 143 ? -0.851 -8.057 -6.832 1.00 95.62 143 PRO A N 1
ATOM 1174 C CA . PRO A 1 143 ? -2.100 -7.371 -7.114 1.00 95.62 143 PRO A CA 1
ATOM 1175 C C . PRO A 1 143 ? -1.888 -5.867 -6.934 1.00 95.62 143 PRO A C 1
ATOM 1177 O O . PRO A 1 143 ? -1.445 -5.409 -5.883 1.00 95.62 143 PRO A O 1
ATOM 1180 N N . ILE A 1 144 ? -2.213 -5.087 -7.964 1.00 98.06 144 ILE A N 1
ATOM 1181 C CA . ILE A 1 144 ? -2.261 -3.618 -7.913 1.00 98.06 144 ILE A CA 1
ATOM 1182 C C . ILE A 1 144 ? -1.063 -2.927 -7.206 1.00 98.06 144 ILE A C 1
ATOM 1184 O O . ILE A 1 144 ? -1.266 -2.021 -6.390 1.00 98.06 144 ILE A O 1
ATOM 1188 N N . PRO A 1 145 ? 0.205 -3.285 -7.511 1.00 98.38 145 PRO A N 1
ATOM 1189 C CA . PRO A 1 145 ? 1.381 -2.833 -6.752 1.00 98.38 145 PRO A CA 1
ATOM 1190 C C . PRO A 1 145 ? 1.577 -1.308 -6.751 1.00 98.38 145 PRO A C 1
ATOM 1192 O O . PRO A 1 145 ? 2.151 -0.751 -5.814 1.00 98.38 145 PRO A O 1
ATOM 1195 N N . ALA A 1 146 ? 1.073 -0.604 -7.769 1.00 98.44 146 ALA A N 1
ATOM 1196 C CA . ALA A 1 146 ? 1.080 0.858 -7.804 1.00 98.44 146 ALA A CA 1
ATOM 1197 C C . ALA A 1 146 ? 0.185 1.469 -6.706 1.00 98.44 146 ALA A C 1
ATOM 1199 O O . ALA A 1 146 ? 0.557 2.463 -6.081 1.00 98.44 146 ALA A O 1
ATOM 1200 N N . LEU A 1 147 ? -0.967 0.849 -6.429 1.00 98.69 147 LEU A N 1
ATOM 1201 C CA . LEU A 1 147 ? -1.921 1.292 -5.407 1.00 98.69 147 LEU A CA 1
ATOM 1202 C C . LEU A 1 147 ? -1.472 0.929 -3.988 1.00 98.69 147 LEU A C 1
ATOM 1204 O O . LEU A 1 147 ? -1.754 1.662 -3.038 1.00 98.69 147 LEU A O 1
ATOM 1208 N N . GLU A 1 148 ? -0.714 -0.155 -3.839 1.00 98.62 148 GLU A N 1
ATOM 1209 C CA . GLU A 1 148 ? -0.002 -0.467 -2.599 1.00 98.62 148 GLU A CA 1
ATOM 1210 C C . GLU A 1 148 ? 1.047 0.612 -2.288 1.00 98.62 148 GLU A C 1
ATOM 1212 O O . GLU A 1 148 ? 1.091 1.151 -1.180 1.00 98.62 148 GLU A O 1
ATOM 1217 N N . MET A 1 149 ? 1.850 1.008 -3.280 1.00 98.12 149 MET A N 1
ATOM 1218 C CA . MET A 1 149 ? 2.816 2.097 -3.108 1.00 98.12 149 MET A CA 1
ATOM 1219 C C . MET A 1 149 ? 2.118 3.430 -2.842 1.00 98.12 149 MET A C 1
ATOM 1221 O O . MET A 1 149 ? 2.552 4.190 -1.981 1.00 98.12 149 MET A O 1
ATOM 1225 N N . MET A 1 150 ? 0.983 3.696 -3.482 1.00 97.50 150 MET A N 1
ATOM 1226 C CA . MET A 1 150 ? 0.165 4.864 -3.164 1.00 97.50 150 MET A CA 1
ATOM 1227 C C . MET A 1 150 ? -0.210 4.920 -1.674 1.00 97.50 150 MET A C 1
ATOM 1229 O O . MET A 1 150 ? -0.134 5.989 -1.065 1.00 97.50 150 MET A O 1
ATOM 1233 N N . TYR A 1 151 ? -0.532 3.787 -1.041 1.00 98.00 151 TYR A N 1
ATOM 1234 C CA . TYR A 1 151 ? -0.766 3.736 0.406 1.00 98.00 151 TYR A CA 1
ATOM 1235 C C . TYR A 1 151 ? 0.491 4.083 1.211 1.00 98.00 151 TYR A C 1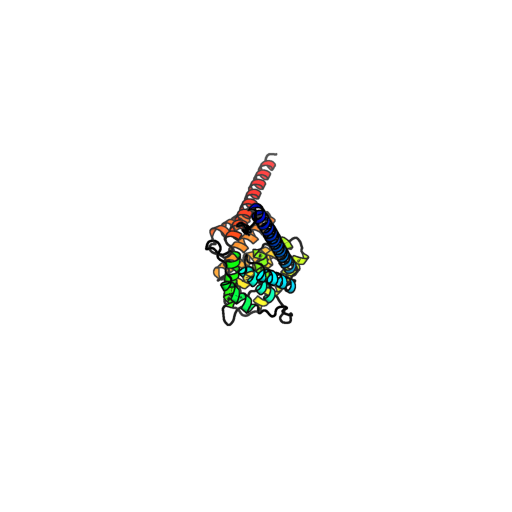
ATOM 1237 O O . TYR A 1 151 ? 0.438 4.904 2.137 1.00 98.00 151 TYR A O 1
ATOM 1245 N N . ILE A 1 152 ? 1.642 3.517 0.838 1.00 96.31 152 ILE A N 1
ATOM 1246 C CA . ILE A 1 152 ? 2.924 3.800 1.497 1.00 96.31 152 ILE A CA 1
ATOM 1247 C C . ILE A 1 152 ? 3.266 5.301 1.443 1.00 96.31 152 ILE A C 1
ATOM 1249 O O . ILE A 1 152 ? 3.743 5.855 2.439 1.00 96.31 152 ILE A O 1
ATOM 1253 N N . TRP A 1 153 ? 2.923 5.994 0.357 1.00 94.50 153 TRP A N 1
ATOM 1254 C CA . TRP A 1 153 ? 3.125 7.441 0.196 1.00 94.50 153 TRP A CA 1
ATOM 1255 C C . TRP A 1 153 ? 1.941 8.314 0.623 1.00 94.50 153 TRP A C 1
ATOM 1257 O O . TRP A 1 153 ? 1.950 9.516 0.379 1.00 94.50 153 TRP A O 1
ATOM 1267 N N . ASN A 1 154 ? 0.959 7.751 1.337 1.00 93.56 154 ASN A N 1
ATOM 1268 C CA . ASN A 1 154 ? -0.199 8.491 1.856 1.00 93.56 154 ASN A CA 1
ATOM 1269 C C . ASN A 1 154 ? -1.088 9.118 0.757 1.00 93.56 154 ASN A C 1
ATOM 1271 O O . ASN A 1 154 ? -1.806 10.084 1.005 1.00 93.56 154 ASN A O 1
ATOM 1275 N N . GLY A 1 155 ? -1.075 8.557 -0.454 1.00 93.75 155 GLY A N 1
ATOM 1276 C CA . GLY A 1 155 ? -1.809 9.082 -1.606 1.00 93.75 155 GLY A CA 1
ATOM 1277 C C . GLY A 1 155 ? -3.332 9.037 -1.451 1.00 93.75 155 GLY A C 1
ATOM 1278 O O . GLY A 1 155 ? -4.021 9.906 -1.975 1.00 93.75 155 GLY A O 1
ATOM 1279 N N . TYR A 1 156 ? -3.878 8.098 -0.671 1.00 96.06 156 TYR A N 1
ATOM 1280 C CA . TYR A 1 156 ? -5.325 8.039 -0.404 1.00 96.06 156 TYR A CA 1
ATOM 1281 C C . TYR A 1 156 ? -5.832 9.292 0.325 1.00 96.06 156 TYR A C 1
ATOM 1283 O O . TYR A 1 156 ? -6.910 9.786 0.015 1.00 96.06 156 TYR A O 1
ATOM 1291 N N . ALA A 1 157 ? -5.022 9.881 1.211 1.00 91.69 157 ALA A N 1
ATOM 1292 C CA . ALA A 1 157 ? -5.363 11.150 1.852 1.00 91.69 157 ALA A CA 1
ATOM 1293 C C . ALA A 1 157 ? -5.369 12.336 0.875 1.00 91.69 157 ALA A C 1
ATOM 1295 O O . ALA A 1 157 ? -6.095 13.304 1.097 1.00 91.69 157 ALA A O 1
ATOM 1296 N N . VAL A 1 158 ? -4.586 12.257 -0.207 1.00 89.06 158 VAL A N 1
ATOM 1297 C CA . VAL A 1 158 ? -4.540 13.281 -1.261 1.00 89.06 158 VAL A CA 1
ATOM 1298 C C . VAL A 1 158 ? -5.819 13.243 -2.094 1.00 89.06 158 VAL A C 1
ATOM 1300 O O . VAL A 1 158 ? -6.437 14.282 -2.323 1.00 89.06 158 VAL A O 1
ATOM 1303 N N . ILE A 1 159 ? -6.249 12.049 -2.508 1.00 88.69 159 ILE A N 1
ATOM 1304 C CA . ILE A 1 159 ? -7.454 11.892 -3.332 1.00 88.69 159 ILE A CA 1
ATOM 1305 C C . ILE A 1 159 ? -8.753 11.890 -2.524 1.00 88.69 159 ILE A C 1
ATOM 1307 O O . ILE A 1 159 ? -9.811 12.112 -3.097 1.00 88.69 159 ILE A O 1
ATOM 1311 N N . GLY A 1 160 ? -8.696 11.717 -1.202 1.00 87.44 160 GLY A N 1
ATOM 1312 C CA . GLY A 1 160 ? -9.877 11.527 -0.357 1.00 87.44 160 GLY A CA 1
ATOM 1313 C C . GLY A 1 160 ? -10.879 12.688 -0.321 1.00 87.44 160 GLY A C 1
ATOM 1314 O O . GLY A 1 160 ? -12.007 12.509 0.119 1.00 87.44 160 GLY A O 1
ATOM 1315 N N . LYS A 1 161 ? -10.499 13.882 -0.800 1.00 84.44 161 LYS A N 1
ATOM 1316 C CA . LYS A 1 161 ? -11.408 15.035 -0.992 1.00 84.44 161 LYS A CA 1
ATOM 1317 C C . LYS A 1 161 ? -11.937 15.169 -2.426 1.00 84.44 161 LYS A C 1
ATOM 1319 O O . LYS A 1 161 ? -12.564 16.170 -2.761 1.00 84.44 161 LYS A O 1
ATOM 1324 N N . ARG A 1 162 ? -11.622 14.209 -3.292 1.00 89.06 162 ARG A N 1
ATOM 1325 C CA . ARG A 1 162 ? -11.975 14.152 -4.713 1.00 89.06 162 ARG A CA 1
ATOM 1326 C C . ARG A 1 162 ? -12.704 12.827 -4.953 1.00 89.06 162 ARG A C 1
ATOM 1328 O O . ARG A 1 162 ? -12.045 11.837 -5.288 1.00 89.06 162 ARG A O 1
ATOM 1335 N N . PRO A 1 163 ? -14.032 12.782 -4.740 1.00 93.50 163 PRO A N 1
ATOM 1336 C CA . PRO A 1 163 ? -14.814 11.558 -4.885 1.00 93.50 163 PRO A CA 1
ATOM 1337 C C . PRO A 1 163 ? -14.601 10.894 -6.243 1.00 93.50 163 PRO A C 1
ATOM 1339 O O . PRO A 1 163 ? -14.371 9.697 -6.288 1.00 93.50 163 PRO A O 1
ATOM 1342 N N . GLU A 1 164 ? -14.497 11.677 -7.323 1.00 92.69 164 GLU A N 1
ATOM 1343 C CA . GLU A 1 164 ? -14.329 11.137 -8.678 1.00 92.69 164 GLU A CA 1
ATOM 1344 C C . GLU A 1 164 ? -13.023 10.343 -8.841 1.00 92.69 164 GLU A C 1
ATOM 1346 O O . GLU A 1 164 ? -12.988 9.313 -9.509 1.00 92.69 164 GLU A O 1
ATOM 1351 N N . LEU A 1 165 ? -11.933 10.809 -8.216 1.00 89.25 165 LEU A N 1
ATOM 1352 C CA . LEU A 1 165 ? -10.660 10.083 -8.222 1.00 89.25 165 LEU A CA 1
ATOM 1353 C C . LEU A 1 165 ? -10.734 8.854 -7.313 1.00 89.25 165 LEU A C 1
ATOM 1355 O O . LEU A 1 165 ? -10.210 7.800 -7.656 1.00 89.25 165 LEU A O 1
ATOM 1359 N N . THR A 1 166 ? -11.391 8.980 -6.160 1.00 96.25 166 THR A N 1
ATOM 1360 C CA . THR A 1 166 ? -11.532 7.883 -5.193 1.00 96.25 166 THR A CA 1
ATOM 1361 C C . THR A 1 166 ? -12.386 6.744 -5.739 1.00 96.25 166 THR A C 1
ATOM 1363 O O . THR A 1 166 ? -11.993 5.587 -5.595 1.00 96.25 166 THR A O 1
ATOM 1366 N N . ASP A 1 167 ? -13.483 7.059 -6.425 1.00 97.44 167 ASP A N 1
ATOM 1367 C CA . ASP A 1 167 ? -14.327 6.089 -7.122 1.00 97.44 167 ASP A CA 1
ATOM 1368 C C . ASP A 1 167 ? -13.550 5.385 -8.239 1.00 97.44 167 ASP A C 1
ATOM 1370 O O . ASP A 1 167 ? -13.528 4.157 -8.281 1.00 97.44 167 ASP A O 1
ATOM 1374 N N . GLY A 1 168 ? -12.808 6.128 -9.070 1.00 96.38 168 GLY A N 1
ATOM 1375 C CA . GLY A 1 168 ? -11.977 5.527 -10.119 1.00 96.38 168 GLY A CA 1
ATOM 1376 C C . GLY A 1 168 ? -10.931 4.546 -9.572 1.00 96.38 168 GLY A C 1
ATOM 1377 O O . GLY A 1 168 ? -10.729 3.466 -10.128 1.00 96.38 168 GLY A O 1
ATOM 1378 N N . ILE A 1 169 ? -10.293 4.869 -8.441 1.00 98.25 169 ILE A N 1
ATOM 1379 C CA . ILE A 1 169 ? -9.374 3.942 -7.764 1.00 98.25 169 ILE A CA 1
ATOM 1380 C C . ILE A 1 169 ? -10.126 2.748 -7.152 1.00 98.25 169 ILE A C 1
ATOM 1382 O O . ILE A 1 169 ? -9.651 1.615 -7.251 1.00 98.25 169 ILE A O 1
ATOM 1386 N N . LEU A 1 170 ? -11.301 2.964 -6.552 1.00 98.69 170 LEU A N 1
ATOM 1387 C CA . LEU A 1 170 ? -12.127 1.895 -5.986 1.00 98.69 170 LEU A CA 1
ATOM 1388 C C . LEU A 1 170 ? -12.580 0.885 -7.052 1.00 98.69 170 LEU A C 1
ATOM 1390 O O . LEU A 1 170 ? -12.587 -0.316 -6.780 1.00 98.69 170 LEU A O 1
ATOM 1394 N N . GLU A 1 171 ? -12.912 1.335 -8.262 1.00 98.50 171 GLU A N 1
ATOM 1395 C CA . GLU A 1 171 ? -13.250 0.455 -9.387 1.00 98.50 171 GLU A CA 1
ATOM 1396 C C . GLU A 1 171 ? -12.085 -0.471 -9.756 1.00 98.50 171 GLU A C 1
ATOM 1398 O O . GLU A 1 171 ? -12.279 -1.671 -9.956 1.00 98.50 171 GLU A O 1
ATOM 1403 N N . ILE A 1 172 ? -10.858 0.060 -9.798 1.00 98.38 172 ILE A N 1
ATOM 1404 C CA . ILE A 1 172 ? -9.645 -0.720 -10.086 1.00 98.38 172 ILE A CA 1
ATOM 1405 C C . ILE A 1 172 ? -9.408 -1.768 -8.991 1.00 98.38 172 ILE A C 1
ATOM 1407 O O . ILE A 1 172 ? -9.129 -2.928 -9.293 1.00 98.38 172 ILE A O 1
ATOM 1411 N N . ILE A 1 173 ? -9.560 -1.379 -7.722 1.00 98.81 173 ILE A N 1
ATOM 1412 C CA . ILE A 1 173 ? -9.410 -2.283 -6.573 1.00 98.81 173 ILE A CA 1
ATOM 1413 C C . ILE A 1 173 ? -10.481 -3.380 -6.596 1.00 98.81 173 ILE A C 1
ATOM 1415 O O . ILE A 1 173 ? -10.166 -4.541 -6.356 1.00 98.81 173 ILE A O 1
ATOM 1419 N N . THR A 1 174 ? -11.727 -3.035 -6.925 1.00 98.69 174 THR A N 1
ATOM 1420 C CA . THR A 1 174 ? -12.840 -3.996 -6.996 1.00 98.69 174 THR A CA 1
ATOM 1421 C C . THR A 1 174 ? -12.608 -5.026 -8.101 1.00 98.69 174 THR A C 1
ATOM 1423 O O . THR A 1 174 ? -12.761 -6.220 -7.869 1.00 98.69 174 THR A O 1
ATOM 1426 N N . LYS A 1 175 ? -12.130 -4.600 -9.278 1.00 98.12 175 LYS A N 1
ATOM 1427 C CA . LYS A 1 175 ? -11.728 -5.531 -10.345 1.00 98.12 175 LYS A CA 1
ATOM 1428 C C . LYS A 1 175 ? -10.603 -6.466 -9.895 1.00 98.12 175 LYS A C 1
ATOM 1430 O O . LYS A 1 175 ? -10.645 -7.656 -10.194 1.00 98.12 175 LYS A O 1
ATOM 1435 N N . ALA A 1 176 ? -9.610 -5.948 -9.169 1.00 98.12 176 ALA A N 1
ATOM 1436 C CA . ALA A 1 176 ? -8.521 -6.765 -8.637 1.00 98.12 176 ALA A CA 1
ATOM 1437 C C . ALA A 1 176 ? -9.017 -7.793 -7.606 1.00 98.12 176 ALA A C 1
ATOM 1439 O O . ALA A 1 176 ? -8.581 -8.939 -7.642 1.00 98.12 176 ALA A O 1
ATOM 1440 N N . GLU A 1 177 ? -9.953 -7.408 -6.736 1.00 98.31 177 GLU A N 1
ATOM 1441 C CA . GLU A 1 177 ? -10.617 -8.306 -5.785 1.00 98.31 177 GLU A CA 1
ATOM 1442 C C . GLU A 1 177 ? -11.319 -9.465 -6.502 1.00 98.31 177 GLU A C 1
ATOM 1444 O O . GLU A 1 177 ? -11.028 -10.625 -6.226 1.00 98.31 177 GLU A O 1
ATOM 1449 N N . GLU A 1 178 ? -12.154 -9.165 -7.502 1.00 98.00 178 GLU A N 1
ATOM 1450 C CA . GLU A 1 178 ? -12.849 -10.189 -8.289 1.00 98.00 178 GLU A CA 1
ATOM 1451 C C . GLU A 1 178 ? -11.885 -11.132 -9.024 1.00 98.00 178 GLU A C 1
ATOM 1453 O O . GLU A 1 178 ? -12.168 -12.319 -9.199 1.00 98.00 178 GLU A O 1
ATOM 1458 N N . MET A 1 179 ? -10.753 -10.608 -9.505 1.00 96.25 179 MET A N 1
ATOM 1459 C CA . MET A 1 179 ? -9.723 -11.415 -10.158 1.00 96.25 179 MET A CA 1
ATOM 1460 C C . MET A 1 179 ? -9.029 -12.361 -9.178 1.00 96.25 179 MET A C 1
ATOM 1462 O O . MET A 1 179 ? -8.726 -13.491 -9.561 1.00 96.25 179 MET A O 1
ATOM 1466 N N . LEU A 1 180 ? -8.785 -11.924 -7.938 1.00 96.94 180 LEU A N 1
ATOM 1467 C CA . LEU A 1 180 ? -8.226 -12.779 -6.890 1.00 96.94 180 LEU A CA 1
ATOM 1468 C C . LEU A 1 180 ? -9.214 -13.882 -6.495 1.00 96.94 180 LEU A C 1
ATOM 1470 O O . LEU A 1 180 ? -8.815 -15.040 -6.441 1.00 96.94 180 LEU A O 1
ATOM 1474 N N . GLU A 1 181 ? -10.498 -13.553 -6.325 1.00 95.62 181 GLU A N 1
ATOM 1475 C CA . GLU A 1 181 ? -11.550 -14.523 -5.977 1.00 95.62 181 GLU A CA 1
ATOM 1476 C C . GLU A 1 181 ? -11.742 -15.614 -7.044 1.00 95.62 181 GLU A C 1
ATOM 1478 O O . GLU A 1 181 ? -12.010 -16.771 -6.725 1.00 95.62 181 GLU A O 1
ATOM 1483 N N . LYS A 1 182 ? -11.604 -15.256 -8.327 1.00 95.69 182 LYS A N 1
ATOM 1484 C CA . LYS A 1 182 ? -11.706 -16.196 -9.459 1.00 95.69 182 LYS A CA 1
ATOM 1485 C C . LYS A 1 182 ? -10.395 -16.942 -9.736 1.00 95.69 182 LYS A C 1
ATOM 1487 O O . LYS A 1 182 ? -10.387 -17.890 -10.524 1.00 95.69 182 LYS A O 1
ATOM 1492 N N . GLY A 1 183 ? -9.285 -16.476 -9.168 1.00 93.06 183 GLY A N 1
ATOM 1493 C CA . GLY A 1 183 ? -7.951 -17.011 -9.402 1.00 93.06 183 GLY A CA 1
ATOM 1494 C C . GLY A 1 183 ? -7.687 -18.312 -8.637 1.00 93.06 183 GLY A C 1
ATOM 1495 O O . GLY A 1 183 ? -8.373 -18.625 -7.666 1.00 93.06 183 GLY A O 1
ATOM 1496 N N . PRO A 1 184 ? -6.679 -19.100 -9.048 1.00 94.25 184 PRO A N 1
ATOM 1497 C CA . PRO A 1 184 ? -6.258 -20.257 -8.272 1.00 94.25 184 PRO A CA 1
ATOM 1498 C C . PRO A 1 184 ? -5.626 -19.819 -6.944 1.00 94.25 184 PRO A C 1
ATOM 1500 O O . PRO A 1 184 ? -4.773 -18.921 -6.908 1.00 94.25 184 PRO A O 1
ATOM 1503 N N . GLU A 1 185 ? -5.992 -20.509 -5.863 1.00 95.19 185 GLU A N 1
ATOM 1504 C CA . GLU A 1 185 ? -5.347 -20.329 -4.564 1.00 95.19 185 GLU A CA 1
ATOM 1505 C C . GLU A 1 185 ? -3.848 -20.645 -4.671 1.00 95.19 185 GLU A C 1
ATOM 1507 O O . GLU A 1 185 ? -3.422 -21.607 -5.319 1.00 95.19 185 GLU A O 1
ATOM 1512 N N . ASN A 1 186 ? -3.030 -19.806 -4.047 1.00 95.62 186 ASN A N 1
ATOM 1513 C CA . ASN A 1 186 ? -1.585 -19.931 -4.035 1.00 95.62 186 ASN A CA 1
ATOM 1514 C C . ASN A 1 186 ? -1.017 -19.466 -2.688 1.00 95.62 186 ASN A C 1
ATOM 1516 O O . ASN A 1 186 ? -1.735 -19.050 -1.782 1.00 95.62 186 ASN A O 1
ATOM 1520 N N . GLU A 1 187 ? 0.303 -19.545 -2.533 1.00 95.88 187 GLU A N 1
ATOM 1521 C CA . GLU A 1 187 ? 0.943 -19.283 -1.244 1.00 95.88 187 GLU A CA 1
ATOM 1522 C C . GLU A 1 187 ? 0.769 -17.851 -0.712 1.00 95.88 187 GLU A C 1
ATOM 1524 O O . GLU A 1 187 ? 0.972 -17.651 0.486 1.00 95.88 187 GLU A O 1
ATOM 1529 N N . TYR A 1 188 ? 0.391 -16.900 -1.571 1.00 97.44 188 TYR A N 1
ATOM 1530 C CA . TYR A 1 188 ? 0.217 -15.485 -1.256 1.00 97.44 188 TYR A CA 1
ATOM 1531 C C . TYR A 1 188 ? -1.249 -15.036 -1.216 1.00 97.44 188 TYR A C 1
ATOM 1533 O O . TYR A 1 188 ? -1.493 -13.873 -0.914 1.00 97.44 188 TYR A O 1
ATOM 1541 N N . SER A 1 189 ? -2.215 -15.915 -1.518 1.00 97.62 189 SER A N 1
ATOM 1542 C CA . SER A 1 189 ? -3.627 -15.535 -1.696 1.00 97.62 189 SER A CA 1
ATOM 1543 C C . SER A 1 189 ? -4.180 -14.717 -0.530 1.00 97.62 189 SER A C 1
ATOM 1545 O O . SER A 1 189 ? -4.730 -13.645 -0.749 1.00 97.62 189 SER A O 1
ATOM 1547 N N . VAL A 1 190 ? -3.948 -15.150 0.713 1.00 98.31 190 VAL A N 1
ATOM 1548 C CA . VAL A 1 190 ? -4.441 -14.437 1.904 1.00 98.31 190 VAL A CA 1
ATOM 1549 C C . VAL A 1 190 ? -3.801 -13.054 2.060 1.00 98.31 190 VAL A C 1
ATOM 1551 O O . VAL A 1 190 ? -4.486 -12.093 2.408 1.00 98.31 190 VAL A O 1
ATOM 1554 N N . ASP A 1 191 ? -2.493 -12.944 1.824 1.00 98.56 191 ASP A N 1
ATOM 1555 C CA . ASP A 1 191 ? -1.760 -11.677 1.884 1.00 98.56 191 ASP A CA 1
ATOM 1556 C C . ASP A 1 191 ? -2.269 -10.701 0.803 1.00 98.56 191 ASP A C 1
ATOM 1558 O O . ASP A 1 191 ? -2.554 -9.539 1.100 1.00 98.56 191 ASP A O 1
ATOM 1562 N N . ASP A 1 192 ? -2.440 -11.197 -0.427 1.00 98.62 192 ASP A N 1
ATOM 1563 C CA . ASP A 1 192 ? -2.924 -10.455 -1.595 1.00 98.62 192 ASP A CA 1
ATOM 1564 C C . ASP A 1 192 ? -4.389 -9.982 -1.392 1.00 98.62 192 ASP A C 1
ATOM 1566 O O . ASP A 1 192 ? -4.704 -8.813 -1.630 1.00 98.62 192 ASP A O 1
ATOM 1570 N N . GLU A 1 193 ? -5.269 -10.837 -0.856 1.00 98.56 193 GLU A N 1
ATOM 1571 C CA . GLU A 1 193 ? -6.649 -10.490 -0.475 1.00 98.56 193 GLU A CA 1
ATOM 1572 C C . GLU A 1 193 ? -6.690 -9.428 0.632 1.00 98.56 193 GLU A C 1
ATOM 1574 O O . GLU A 1 193 ? -7.402 -8.428 0.519 1.00 98.56 193 GLU A O 1
ATOM 1579 N N . CYS A 1 194 ? -5.903 -9.599 1.700 1.00 98.81 194 CYS A N 1
ATOM 1580 C CA . CYS A 1 194 ? -5.855 -8.640 2.805 1.00 98.81 194 CYS A CA 1
ATOM 1581 C C . CYS A 1 194 ? -5.337 -7.267 2.352 1.00 98.81 194 CYS A C 1
ATOM 1583 O O . CYS A 1 194 ? -5.819 -6.237 2.833 1.00 98.81 194 CYS A O 1
ATOM 1585 N N . LEU A 1 195 ? -4.381 -7.231 1.418 1.00 98.81 195 LEU A N 1
ATOM 1586 C CA . LEU A 1 195 ? -3.925 -5.991 0.794 1.00 98.81 195 LEU A CA 1
ATOM 1587 C C . LEU A 1 195 ? -5.068 -5.304 0.040 1.00 98.81 195 LEU A C 1
ATOM 1589 O O . LEU A 1 195 ? -5.320 -4.121 0.269 1.00 98.81 195 LEU A O 1
ATOM 1593 N N . VAL A 1 196 ? -5.789 -6.032 -0.814 1.00 98.81 196 VAL A N 1
ATOM 1594 C CA . VAL A 1 196 ? -6.920 -5.476 -1.570 1.00 98.81 196 VAL A CA 1
ATOM 1595 C C . VAL A 1 196 ? -8.011 -4.950 -0.631 1.00 98.81 196 VAL A C 1
ATOM 1597 O O . VAL A 1 196 ? -8.460 -3.818 -0.813 1.00 98.81 196 VAL A O 1
ATOM 1600 N N . LYS A 1 197 ? -8.360 -5.687 0.433 1.00 98.88 197 LYS A N 1
ATOM 1601 C CA . LYS A 1 197 ? -9.308 -5.230 1.468 1.00 98.88 197 LYS A CA 1
ATOM 1602 C C . LYS A 1 197 ? -8.834 -3.952 2.165 1.00 98.88 197 LYS A C 1
ATOM 1604 O O . LYS A 1 197 ? -9.635 -3.045 2.382 1.00 98.88 197 LYS A O 1
ATOM 1609 N N . LEU A 1 198 ? -7.539 -3.828 2.477 1.00 98.88 198 LEU A N 1
ATOM 1610 C CA . LEU A 1 198 ? -6.986 -2.621 3.107 1.00 98.88 198 LEU A CA 1
ATOM 1611 C C . LEU A 1 198 ? -7.183 -1.395 2.208 1.00 98.88 198 LEU A C 1
ATOM 1613 O O . LEU A 1 198 ? -7.668 -0.357 2.661 1.00 98.88 198 LEU A O 1
ATOM 1617 N N . LEU A 1 199 ? -6.817 -1.521 0.932 1.00 98.88 199 LEU A N 1
ATOM 1618 C CA . LEU A 1 199 ? -6.919 -0.435 -0.043 1.00 98.88 199 LEU A CA 1
ATOM 1619 C C . LEU A 1 199 ? -8.383 -0.086 -0.344 1.00 98.88 199 LEU A C 1
ATOM 1621 O O . LEU A 1 199 ? -8.737 1.092 -0.404 1.00 98.88 199 LEU A O 1
ATOM 1625 N N . LYS A 1 200 ? -9.254 -1.096 -0.445 1.00 98.88 200 LYS A N 1
ATOM 1626 C CA . LYS A 1 200 ? -10.700 -0.915 -0.619 1.00 98.88 200 LYS A CA 1
ATOM 1627 C C . LYS A 1 200 ? -11.309 -0.161 0.561 1.00 98.88 200 LYS A C 1
ATOM 1629 O O . LYS A 1 200 ? -12.029 0.815 0.357 1.00 98.88 200 LYS A O 1
ATOM 1634 N N . GLY A 1 201 ? -10.971 -0.564 1.788 1.00 98.81 201 GLY A N 1
ATOM 1635 C CA . GLY A 1 201 ? -11.427 0.087 3.015 1.00 98.81 201 GLY A CA 1
ATOM 1636 C C . GLY A 1 201 ? -11.044 1.567 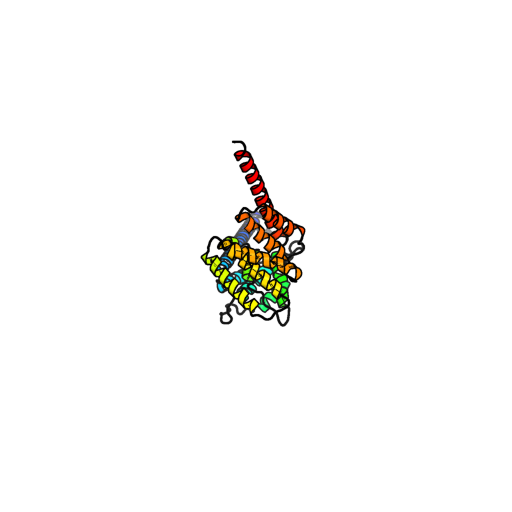3.083 1.00 98.81 201 GLY A C 1
ATOM 1637 O O . GLY A 1 201 ? -11.858 2.388 3.499 1.00 98.81 201 GLY A O 1
ATOM 1638 N N . LEU A 1 202 ? -9.851 1.938 2.603 1.00 98.50 202 LEU A N 1
ATOM 1639 C CA . LEU A 1 202 ? -9.425 3.340 2.505 1.00 98.50 202 LEU A CA 1
ATOM 1640 C C . LEU A 1 202 ? -10.308 4.155 1.552 1.00 98.50 202 LEU A C 1
ATOM 1642 O O . LEU A 1 202 ? -10.753 5.239 1.927 1.00 98.50 202 LEU A O 1
ATOM 1646 N N . CYS A 1 203 ? -10.591 3.647 0.349 1.00 98.75 203 CYS A N 1
ATOM 1647 C CA . CYS A 1 203 ? -11.494 4.329 -0.583 1.00 98.75 203 CYS A CA 1
ATOM 1648 C C . CYS A 1 203 ? -12.908 4.459 -0.005 1.00 98.75 203 CYS A C 1
ATOM 1650 O O . CYS A 1 203 ? -13.469 5.552 0.011 1.00 98.75 203 CYS A O 1
ATOM 1652 N N . LEU A 1 204 ? -13.463 3.366 0.526 1.00 98.69 204 LEU A N 1
ATOM 1653 C CA . LEU A 1 204 ? -14.799 3.346 1.128 1.00 98.69 204 LEU A CA 1
ATOM 1654 C C . LEU A 1 204 ? -14.916 4.343 2.284 1.00 98.69 204 LEU A C 1
ATOM 1656 O O . LEU A 1 204 ? -15.905 5.068 2.370 1.00 98.69 204 LEU A O 1
ATOM 1660 N N . LYS A 1 205 ? -13.880 4.433 3.125 1.00 98.00 205 LYS A N 1
ATOM 1661 C CA . LYS A 1 205 ? -13.786 5.426 4.194 1.00 98.00 205 LYS A CA 1
ATOM 1662 C C . LYS A 1 205 ? -13.911 6.851 3.644 1.00 98.00 205 LYS A C 1
ATOM 1664 O O . LYS A 1 205 ? -14.752 7.606 4.122 1.00 98.00 205 LYS A O 1
ATOM 1669 N N . TYR A 1 206 ? -13.111 7.219 2.640 1.00 96.62 206 TYR A N 1
ATOM 1670 C CA . TYR A 1 206 ? -13.145 8.570 2.062 1.00 96.62 206 TYR A CA 1
ATOM 1671 C C . TYR A 1 206 ? -14.446 8.887 1.314 1.00 96.62 206 TYR A C 1
ATOM 1673 O O . TYR A 1 206 ? -14.851 10.045 1.260 1.00 96.62 206 TYR A O 1
ATOM 1681 N N . LEU A 1 207 ? -15.133 7.866 0.803 1.00 97.50 207 LEU A N 1
ATOM 1682 C CA . LEU A 1 207 ? -16.458 7.987 0.191 1.00 97.50 207 LEU A CA 1
ATOM 1683 C C . LEU A 1 207 ? -17.605 7.996 1.219 1.00 97.50 207 LEU A C 1
ATOM 1685 O O . LEU A 1 207 ? -18.772 8.027 0.838 1.00 97.50 207 LEU A O 1
ATOM 1689 N N . GLY A 1 208 ? -17.307 7.939 2.521 1.00 96.81 208 GLY A N 1
ATOM 1690 C CA . GLY A 1 208 ? -18.318 7.932 3.582 1.00 96.81 208 GLY A CA 1
ATOM 1691 C C . GLY A 1 208 ? -19.058 6.599 3.753 1.00 96.81 208 GLY A C 1
ATOM 1692 O O . GLY A 1 208 ? -20.008 6.518 4.530 1.00 96.81 208 GLY A O 1
ATOM 1693 N N . ARG A 1 209 ? -18.617 5.523 3.088 1.00 98.06 209 ARG A N 1
ATOM 1694 C CA . ARG A 1 209 ? -19.158 4.156 3.216 1.00 98.06 209 ARG A CA 1
ATOM 1695 C C . ARG A 1 209 ? -18.556 3.461 4.441 1.00 98.06 209 ARG A C 1
ATOM 1697 O O . ARG A 1 209 ? -17.846 2.462 4.346 1.00 98.06 209 ARG A O 1
ATOM 1704 N N . VAL A 1 210 ? -18.828 4.043 5.608 1.00 97.88 210 VAL A N 1
ATOM 1705 C CA . VAL A 1 210 ? -18.170 3.738 6.890 1.00 97.88 210 VAL A CA 1
ATOM 1706 C C . VAL A 1 210 ? -18.293 2.266 7.293 1.00 97.88 210 VAL A C 1
ATOM 1708 O O . VAL A 1 210 ? -17.293 1.662 7.671 1.00 97.88 210 VAL A O 1
ATOM 1711 N N . LEU A 1 211 ? -19.490 1.679 7.196 1.00 98.25 211 LEU A N 1
ATOM 1712 C CA . LEU A 1 211 ? -19.724 0.289 7.615 1.00 98.25 211 LEU A CA 1
ATOM 1713 C C . LEU A 1 211 ? -18.918 -0.705 6.772 1.00 98.25 211 LEU A C 1
ATOM 1715 O O . LEU A 1 211 ? -18.291 -1.614 7.308 1.00 98.25 211 LEU A O 1
ATOM 1719 N N . GLU A 1 212 ? -18.880 -0.489 5.460 1.00 98.56 212 GLU A N 1
ATOM 1720 C CA . GLU A 1 212 ? -18.130 -1.347 4.545 1.00 98.56 212 GLU A CA 1
ATOM 1721 C C . GLU A 1 212 ? -16.620 -1.177 4.737 1.00 98.56 212 GLU A C 1
ATOM 1723 O O . GLU A 1 212 ? -15.873 -2.153 4.687 1.00 98.56 212 GLU A O 1
ATOM 1728 N N . ALA A 1 213 ? -16.152 0.047 5.002 1.00 98.75 213 ALA A N 1
ATOM 1729 C CA . ALA A 1 213 ? -14.754 0.289 5.349 1.00 98.75 213 ALA A CA 1
ATOM 1730 C C . ALA A 1 213 ? -14.351 -0.462 6.629 1.00 98.75 213 ALA A C 1
ATOM 1732 O O . ALA A 1 213 ? -13.316 -1.130 6.656 1.00 98.75 213 ALA A O 1
ATOM 1733 N N . GLU A 1 214 ? -15.188 -0.401 7.670 1.00 98.50 214 GLU A N 1
ATOM 1734 C CA . GLU A 1 214 ? -14.977 -1.129 8.922 1.00 98.50 214 GLU A CA 1
ATOM 1735 C C . GLU A 1 214 ? -14.919 -2.648 8.699 1.00 98.50 214 GLU A C 1
ATOM 1737 O O . GLU A 1 214 ? -14.001 -3.300 9.201 1.00 98.50 214 GLU A O 1
ATOM 1742 N N . GLU A 1 215 ? -15.843 -3.213 7.917 1.00 98.62 215 GLU A N 1
ATOM 1743 C CA . GLU A 1 215 ? -15.849 -4.642 7.581 1.00 98.62 215 GLU A CA 1
ATOM 1744 C C . GLU A 1 215 ? -14.553 -5.067 6.874 1.00 98.62 215 GLU A C 1
ATOM 1746 O O . GLU A 1 215 ? -13.918 -6.050 7.270 1.00 98.62 215 GLU A O 1
ATOM 1751 N N . ASN A 1 216 ? -14.106 -4.280 5.890 1.00 98.81 216 ASN A N 1
ATOM 1752 C CA . ASN A 1 216 ? -12.852 -4.524 5.181 1.00 98.81 216 ASN A CA 1
ATOM 1753 C C . ASN A 1 216 ? -11.659 -4.550 6.149 1.00 98.81 216 ASN A C 1
ATOM 1755 O O . ASN A 1 216 ? -10.893 -5.516 6.143 1.00 98.81 216 ASN A O 1
ATOM 1759 N N . PHE A 1 217 ? -11.521 -3.558 7.037 1.00 98.75 217 PHE A N 1
ATOM 1760 C CA . PHE A 1 217 ? -10.412 -3.529 7.998 1.00 98.75 217 PHE A CA 1
ATOM 1761 C C . PHE A 1 217 ? -10.469 -4.676 9.016 1.00 98.75 217 PHE A C 1
ATOM 1763 O O . PHE A 1 217 ? -9.437 -5.270 9.331 1.00 98.75 217 PHE A O 1
ATOM 1770 N N . ARG A 1 218 ? -11.661 -5.040 9.507 1.00 98.50 218 ARG A N 1
ATOM 1771 C CA . ARG A 1 218 ? -11.828 -6.159 10.450 1.00 98.50 218 ARG A CA 1
ATOM 1772 C C . ARG A 1 218 ? -11.521 -7.515 9.818 1.00 98.50 218 ARG A C 1
ATOM 1774 O O . ARG A 1 218 ? -10.952 -8.376 10.491 1.00 98.50 218 ARG A O 1
ATOM 1781 N N . SER A 1 219 ? -11.853 -7.699 8.539 1.00 98.31 219 SER A N 1
ATOM 1782 C CA . SER A 1 219 ? -11.574 -8.941 7.806 1.00 98.31 219 SER A CA 1
ATOM 1783 C C . SER A 1 219 ? -10.075 -9.271 7.745 1.00 98.31 219 SER A C 1
ATOM 1785 O O . SER A 1 219 ? -9.691 -10.440 7.814 1.00 98.31 219 SER A O 1
ATOM 1787 N N . ILE A 1 220 ? -9.219 -8.245 7.717 1.00 98.62 220 ILE A N 1
ATOM 1788 C CA . ILE A 1 220 ? -7.759 -8.390 7.721 1.00 98.62 220 ILE A CA 1
ATOM 1789 C C . ILE A 1 220 ? -7.289 -8.966 9.061 1.00 98.62 220 ILE A C 1
ATOM 1791 O O . ILE A 1 220 ? -6.563 -9.957 9.093 1.00 98.62 220 ILE A O 1
ATOM 1795 N N . SER A 1 221 ? -7.759 -8.406 10.182 1.00 95.94 221 SER A N 1
ATOM 1796 C CA . SER A 1 221 ? -7.445 -8.924 11.522 1.00 95.94 221 SER A CA 1
ATOM 1797 C C . SER A 1 221 ? -7.956 -10.353 11.730 1.00 95.94 221 SER A C 1
ATOM 1799 O O . SER A 1 221 ? -7.280 -11.162 12.362 1.00 95.94 221 SER A O 1
ATOM 1801 N N . ALA A 1 222 ? -9.112 -10.705 11.158 1.00 97.56 222 ALA A N 1
ATOM 1802 C CA . ALA A 1 222 ? -9.642 -12.068 11.223 1.00 97.56 222 ALA A CA 1
ATOM 1803 C C . ALA A 1 222 ? -8.738 -13.105 10.524 1.00 97.56 222 ALA A C 1
ATOM 1805 O O . ALA A 1 222 ? -8.759 -14.284 10.884 1.00 97.56 222 ALA A O 1
ATOM 1806 N N . ASN A 1 223 ? -7.912 -12.674 9.565 1.00 97.69 223 ASN A N 1
ATOM 1807 C CA . ASN A 1 223 ? -6.973 -13.525 8.836 1.00 97.69 223 ASN A CA 1
ATOM 1808 C C . ASN A 1 223 ? -5.521 -13.428 9.341 1.00 97.69 223 ASN A C 1
ATOM 1810 O O . ASN A 1 223 ? -4.635 -14.023 8.733 1.00 97.69 223 ASN A O 1
ATOM 1814 N N . GLU A 1 224 ? -5.260 -12.775 10.481 1.00 96.38 224 GLU A N 1
ATOM 1815 C CA . GLU A 1 224 ? -3.906 -12.551 11.019 1.00 96.38 224 GLU A CA 1
ATOM 1816 C C . GLU A 1 224 ? -3.030 -13.810 11.042 1.00 96.38 224 GLU A C 1
ATOM 1818 O O . GLU A 1 224 ? -1.896 -13.785 10.572 1.00 96.38 224 GLU A O 1
ATOM 1823 N N . LYS A 1 225 ? -3.561 -14.936 11.529 1.00 97.25 225 LYS A N 1
ATOM 1824 C CA . LYS A 1 225 ? -2.801 -16.195 11.644 1.00 97.25 225 LYS A CA 1
ATOM 1825 C C . LYS A 1 225 ? -2.479 -16.855 10.300 1.00 97.25 225 LYS A C 1
ATOM 1827 O O . LYS A 1 225 ? -1.703 -17.807 10.272 1.00 97.25 225 LYS A O 1
ATOM 1832 N N . LYS A 1 226 ? -3.123 -16.415 9.218 1.00 97.88 226 LYS A N 1
ATOM 1833 C CA . LYS A 1 226 ? -2.974 -16.971 7.870 1.00 97.88 226 LYS A CA 1
ATOM 1834 C C . LYS A 1 226 ? -2.049 -16.133 6.980 1.00 97.88 226 LYS A C 1
ATOM 1836 O O . LYS A 1 226 ? -1.563 -16.668 5.989 1.00 97.88 226 LYS A O 1
ATOM 1841 N N . ILE A 1 227 ? -1.801 -14.866 7.328 1.00 98.00 227 ILE A N 1
ATOM 1842 C CA . ILE A 1 227 ? -0.851 -13.990 6.623 1.00 98.00 227 ILE A CA 1
ATOM 1843 C C . ILE A 1 227 ? 0.567 -14.537 6.805 1.00 98.00 227 ILE A C 1
ATOM 1845 O O . ILE A 1 227 ? 0.991 -14.805 7.930 1.00 98.00 227 ILE A O 1
ATOM 1849 N N . LYS A 1 228 ? 1.309 -14.691 5.704 1.00 96.88 228 LYS A N 1
ATOM 1850 C CA . LYS A 1 228 ? 2.649 -15.310 5.718 1.00 96.88 228 LYS A CA 1
ATOM 1851 C C . LYS A 1 228 ? 3.791 -14.326 5.512 1.00 96.88 228 LYS A C 1
ATOM 1853 O O . LYS A 1 228 ? 4.900 -14.561 5.997 1.00 96.88 228 LYS A O 1
ATOM 1858 N N . TYR A 1 229 ? 3.566 -13.252 4.763 1.00 96.94 229 TYR A N 1
ATOM 1859 C CA . TYR A 1 229 ? 4.627 -12.392 4.245 1.00 96.94 229 TYR A CA 1
ATOM 1860 C C . TYR A 1 229 ? 4.431 -10.935 4.673 1.00 96.94 229 TYR A C 1
ATOM 1862 O O . TYR A 1 229 ? 5.322 -10.339 5.299 1.00 96.94 229 TYR A O 1
ATOM 1870 N N . ASP A 1 230 ? 3.254 -10.381 4.403 1.00 97.31 230 ASP A N 1
ATOM 1871 C CA . ASP A 1 230 ? 2.917 -8.966 4.521 1.00 97.31 230 ASP A CA 1
ATOM 1872 C C . ASP A 1 230 ? 2.329 -8.623 5.891 1.00 97.31 230 ASP A C 1
ATOM 1874 O O . ASP A 1 230 ? 1.299 -7.976 6.045 1.00 97.31 230 ASP A O 1
ATOM 1878 N N . HIS A 1 231 ? 3.077 -8.978 6.935 1.00 97.88 231 HIS A N 1
ATOM 1879 C CA . HIS A 1 231 ? 2.733 -8.722 8.338 1.00 97.88 231 HIS A CA 1
ATOM 1880 C C . HIS A 1 231 ? 2.492 -7.241 8.679 1.00 97.88 231 HIS A C 1
ATOM 1882 O O . HIS A 1 231 ? 1.976 -6.937 9.751 1.00 97.88 231 HIS A O 1
ATOM 1888 N N . TYR A 1 232 ? 2.865 -6.304 7.798 1.00 98.19 232 TYR A N 1
ATOM 1889 C CA . TYR A 1 232 ? 2.538 -4.890 7.980 1.00 98.19 232 TYR A CA 1
ATOM 1890 C C . TYR A 1 232 ? 1.032 -4.627 7.831 1.00 98.19 232 TYR A C 1
ATOM 1892 O O . TYR A 1 232 ? 0.556 -3.624 8.359 1.00 98.19 232 TYR A O 1
ATOM 1900 N N . LEU A 1 233 ? 0.279 -5.497 7.148 1.00 98.62 233 LEU A N 1
ATOM 1901 C CA . LEU A 1 233 ? -1.152 -5.321 6.900 1.00 98.62 233 LEU A CA 1
ATOM 1902 C C . LEU A 1 233 ? -1.949 -5.223 8.203 1.00 98.62 233 LEU A C 1
ATOM 1904 O O . LEU A 1 233 ? -2.789 -4.339 8.321 1.00 98.62 233 LEU A O 1
ATOM 1908 N N . ILE A 1 234 ? -1.632 -6.039 9.213 1.00 98.44 234 ILE A N 1
ATOM 1909 C CA . ILE A 1 234 ? -2.375 -6.059 10.481 1.00 98.44 234 ILE A CA 1
ATOM 1910 C C . ILE A 1 234 ? -2.273 -4.741 11.271 1.00 98.44 234 ILE A C 1
ATOM 1912 O O . ILE A 1 234 ? -3.309 -4.115 11.503 1.00 98.44 234 ILE A O 1
ATOM 1916 N N . PRO A 1 235 ? -1.077 -4.251 11.666 1.00 98.44 235 PRO A N 1
ATOM 1917 C CA . PRO A 1 235 ? -0.978 -2.996 12.410 1.00 98.44 235 PRO A CA 1
ATOM 1918 C C . PRO A 1 235 ? -1.461 -1.790 11.594 1.00 98.44 235 PRO A C 1
ATOM 1920 O O . PRO A 1 235 ? -1.932 -0.813 12.174 1.00 98.44 235 PRO A O 1
ATOM 1923 N N . ASN A 1 236 ? -1.386 -1.845 10.259 1.00 98.62 236 ASN A N 1
ATOM 1924 C CA . ASN A 1 236 ? -1.949 -0.802 9.406 1.00 98.62 236 ASN A CA 1
ATOM 1925 C C . ASN A 1 236 ? -3.487 -0.864 9.348 1.00 98.62 236 ASN A C 1
ATOM 1927 O O . ASN A 1 236 ? -4.112 0.179 9.474 1.00 98.62 236 ASN A O 1
ATOM 1931 N N . ALA A 1 237 ? -4.108 -2.043 9.261 1.00 98.75 237 ALA A N 1
ATOM 1932 C CA . ALA A 1 237 ? -5.565 -2.189 9.319 1.00 98.75 237 ALA A CA 1
ATOM 1933 C C . ALA A 1 237 ? -6.137 -1.717 10.666 1.00 98.75 237 ALA A C 1
ATOM 1935 O O . ALA A 1 237 ? -7.132 -0.996 10.696 1.00 98.75 237 ALA A O 1
ATOM 1936 N N . LEU A 1 238 ? -5.469 -2.047 11.779 1.00 98.81 238 LEU A N 1
ATOM 1937 C CA . LEU A 1 238 ? -5.837 -1.552 13.110 1.00 98.81 238 LEU A CA 1
ATOM 1938 C C . LEU A 1 238 ? -5.723 -0.025 13.208 1.00 98.81 238 LEU A C 1
ATOM 1940 O O . LEU A 1 238 ? -6.600 0.618 13.781 1.00 98.81 238 LEU A O 1
ATOM 1944 N N . LEU A 1 239 ? -4.660 0.556 12.641 1.00 98.62 239 LEU A N 1
ATOM 1945 C CA . LEU A 1 239 ? -4.490 2.006 12.559 1.00 98.62 239 LEU A CA 1
ATOM 1946 C C . LEU A 1 239 ? -5.617 2.659 11.744 1.00 98.62 239 LEU A C 1
ATOM 1948 O O . LEU A 1 239 ? -6.209 3.625 12.217 1.00 98.62 239 LEU A O 1
ATOM 1952 N N . GLU A 1 240 ? -5.931 2.155 10.549 1.00 98.56 240 GLU A N 1
ATOM 1953 C CA . GLU A 1 240 ? -6.985 2.744 9.711 1.00 98.56 240 GLU A CA 1
ATOM 1954 C C . GLU A 1 240 ? -8.378 2.594 10.338 1.00 98.56 240 GLU A C 1
ATOM 1956 O O . GLU A 1 240 ? -9.166 3.543 10.310 1.00 98.56 240 GLU A O 1
ATOM 1961 N N . LEU A 1 241 ? -8.658 1.461 10.992 1.00 98.75 241 LEU A N 1
ATOM 1962 C CA . LEU A 1 241 ? -9.888 1.260 11.759 1.00 98.75 241 LEU A CA 1
ATOM 1963 C C . LEU A 1 241 ? -9.982 2.225 12.949 1.00 98.75 241 LEU A C 1
ATOM 1965 O O . LEU A 1 241 ? -11.037 2.805 13.194 1.00 98.75 241 LEU A O 1
ATOM 1969 N N . ALA A 1 242 ? -8.878 2.452 13.665 1.00 98.69 242 ALA A N 1
ATOM 1970 C CA . ALA A 1 242 ? -8.844 3.428 14.748 1.00 98.69 242 ALA A CA 1
ATOM 1971 C C . ALA A 1 242 ? -9.117 4.851 14.242 1.00 98.69 242 ALA A C 1
ATOM 1973 O O . ALA A 1 242 ? -9.903 5.575 14.848 1.00 98.69 242 ALA A O 1
ATOM 1974 N N . LEU A 1 243 ? -8.521 5.242 13.111 1.00 98.06 243 LEU A N 1
ATOM 1975 C CA . LEU A 1 243 ? -8.784 6.540 12.487 1.00 98.06 243 LEU A CA 1
ATOM 1976 C C . LEU A 1 243 ? -10.257 6.677 12.068 1.00 98.06 243 LEU A C 1
ATOM 1978 O O . LEU A 1 243 ? -10.843 7.740 12.253 1.00 98.06 243 LEU A O 1
ATOM 1982 N N . LEU A 1 244 ? -10.869 5.608 11.550 1.00 98.06 244 LEU A N 1
ATOM 1983 C CA . LEU A 1 244 ? -12.299 5.572 11.226 1.00 98.06 244 LEU A CA 1
ATOM 1984 C C . LEU A 1 244 ? -13.182 5.739 12.479 1.00 98.06 244 LEU A C 1
ATOM 1986 O O . LEU A 1 244 ? -14.214 6.404 12.426 1.00 98.06 244 LEU A O 1
ATOM 1990 N N . PHE A 1 245 ? -12.781 5.170 13.619 1.00 98.38 245 PHE A N 1
ATOM 1991 C CA . PHE A 1 245 ? -13.489 5.338 14.895 1.00 98.38 245 PHE A CA 1
ATOM 1992 C C . PHE A 1 245 ? -13.343 6.741 15.470 1.00 98.38 245 PHE A C 1
ATOM 1994 O O . PHE A 1 245 ? -14.319 7.287 15.981 1.00 98.38 245 PHE A O 1
ATOM 2001 N N . MET A 1 246 ? -12.167 7.355 15.338 1.00 97.69 246 MET A N 1
ATOM 2002 C CA . MET A 1 246 ? -11.955 8.750 15.732 1.00 97.69 246 MET A CA 1
ATOM 2003 C C . MET A 1 246 ? -12.880 9.699 14.962 1.00 97.69 246 MET A C 1
ATOM 2005 O O . MET A 1 246 ? -13.466 10.596 15.562 1.00 97.69 246 MET A O 1
ATOM 2009 N N . GLU A 1 247 ? -13.075 9.471 13.659 1.00 95.00 247 GLU A N 1
ATOM 2010 C CA . GLU A 1 247 ? -14.007 10.251 12.826 1.00 95.00 247 GLU A CA 1
ATOM 2011 C C . GLU A 1 247 ? -15.475 10.104 13.266 1.00 95.00 247 GLU A C 1
ATOM 2013 O O . GLU A 1 247 ? -16.267 11.024 13.082 1.00 95.00 247 GLU A O 1
ATOM 2018 N N . GLN A 1 248 ? -15.827 8.990 13.912 1.00 95.31 248 GLN A N 1
ATOM 2019 C CA . GLN A 1 248 ? -17.148 8.744 14.505 1.00 95.31 248 GLN A CA 1
ATOM 2020 C C . GLN A 1 248 ? -17.251 9.191 15.976 1.00 95.31 248 GLN A C 1
ATOM 2022 O O . GLN A 1 248 ? -18.275 8.964 16.617 1.00 95.31 248 GLN A O 1
ATOM 2027 N N . GLY A 1 249 ? -16.191 9.768 16.552 1.00 95.56 249 GLY A N 1
ATOM 2028 C CA . GLY A 1 249 ? -16.134 10.144 17.969 1.00 95.56 249 GLY A CA 1
ATOM 2029 C C . GLY A 1 249 ? -15.902 8.980 18.943 1.00 95.56 249 GLY A C 1
ATOM 2030 O O . GLY A 1 249 ? -15.871 9.202 20.151 1.00 95.56 249 GLY A O 1
ATOM 2031 N N . ARG A 1 250 ? -15.675 7.756 18.450 1.00 97.06 250 ARG A N 1
ATOM 2032 C CA . ARG A 1 250 ? -15.425 6.530 19.238 1.00 97.06 250 ARG A CA 1
ATOM 2033 C C . ARG A 1 250 ? -13.960 6.447 19.694 1.00 97.06 250 ARG A C 1
ATOM 2035 O O . ARG A 1 250 ? -13.236 5.492 19.399 1.00 97.06 250 ARG A O 1
ATOM 2042 N N . ASN A 1 251 ? -13.492 7.485 20.384 1.00 97.12 251 ASN A N 1
ATOM 2043 C CA . ASN A 1 251 ? -12.075 7.672 20.701 1.00 97.12 251 ASN A CA 1
ATOM 2044 C C . ASN A 1 251 ? -11.527 6.632 21.696 1.00 97.12 251 ASN A C 1
ATOM 2046 O O . ASN A 1 251 ? -10.367 6.240 21.580 1.00 97.12 251 ASN A O 1
ATOM 2050 N N . GLU A 1 252 ? -12.332 6.132 22.638 1.00 97.12 252 GLU A N 1
ATOM 2051 C CA . GLU A 1 252 ? -11.909 5.088 23.581 1.00 97.12 252 GLU A CA 1
ATOM 2052 C C . GLU A 1 252 ? -11.590 3.770 22.866 1.00 97.12 252 GLU A C 1
ATOM 2054 O O . GLU A 1 252 ? -10.600 3.104 23.180 1.00 97.12 252 GLU A O 1
ATOM 2059 N N . GLU A 1 253 ? -12.413 3.385 21.888 1.00 97.69 253 GLU A N 1
ATOM 2060 C CA . GLU A 1 253 ? -12.175 2.197 21.066 1.00 97.69 253 GLU A CA 1
ATOM 2061 C C . GLU A 1 253 ? -10.958 2.389 20.158 1.00 97.69 253 GLU A C 1
ATOM 2063 O O . GLU A 1 253 ? -10.124 1.487 20.046 1.00 97.69 253 GLU A O 1
ATOM 2068 N N . ALA A 1 254 ? -10.809 3.581 19.573 1.00 98.38 254 ALA A N 1
ATOM 2069 C CA . ALA A 1 254 ? -9.649 3.923 18.759 1.00 98.38 254 ALA A CA 1
ATOM 2070 C C . ALA A 1 254 ? -8.334 3.795 19.545 1.00 98.38 254 ALA A C 1
ATOM 2072 O O . ALA A 1 254 ? -7.384 3.183 19.057 1.00 98.38 254 ALA A O 1
ATOM 2073 N N . VAL A 1 255 ? -8.274 4.298 20.785 1.00 98.38 255 VAL A N 1
ATOM 2074 C CA . VAL A 1 255 ? -7.075 4.184 21.635 1.00 98.38 255 VAL A CA 1
ATOM 2075 C C . VAL A 1 255 ? -6.704 2.720 21.885 1.00 98.38 255 VAL A C 1
ATOM 2077 O O . VAL A 1 255 ? -5.531 2.369 21.754 1.00 98.38 255 VAL A O 1
ATOM 2080 N N . LYS A 1 256 ? -7.680 1.843 22.162 1.00 98.31 256 LYS A N 1
ATOM 2081 C CA . LYS A 1 256 ? -7.427 0.402 22.360 1.00 98.31 256 LYS A CA 1
ATOM 2082 C C . LYS A 1 256 ? -6.826 -0.253 21.112 1.00 98.31 256 LYS A C 1
ATOM 2084 O O . LYS A 1 256 ? -5.881 -1.039 21.218 1.00 98.31 256 LYS A O 1
ATOM 2089 N N . LEU A 1 257 ? -7.342 0.084 19.928 1.00 98.50 257 LEU A N 1
ATOM 2090 C CA . LEU A 1 257 ? -6.817 -0.414 18.652 1.00 98.50 257 LEU A CA 1
ATOM 2091 C C . LEU A 1 257 ? -5.382 0.071 18.400 1.00 98.50 257 LEU A C 1
ATOM 2093 O O . LEU A 1 257 ? -4.519 -0.728 18.041 1.00 98.50 257 LEU A O 1
ATOM 2097 N N . LEU A 1 258 ? -5.105 1.356 18.641 1.00 98.56 258 LEU A N 1
ATOM 2098 C CA . LEU A 1 258 ? -3.775 1.952 18.471 1.00 98.56 258 LEU A CA 1
ATOM 2099 C C . LEU A 1 258 ? -2.742 1.352 19.434 1.00 98.56 258 LEU A C 1
ATOM 2101 O O . LEU A 1 258 ? -1.600 1.094 19.046 1.00 98.56 258 LEU A O 1
ATOM 2105 N N . GLU A 1 259 ? -3.132 1.094 20.683 1.00 97.94 259 GLU A N 1
ATOM 2106 C CA . GLU A 1 259 ? -2.271 0.439 21.668 1.00 97.94 259 GLU A CA 1
ATOM 2107 C C . GLU A 1 259 ? -1.960 -1.006 21.264 1.00 97.94 259 GLU A C 1
ATOM 2109 O O . GLU A 1 259 ? -0.788 -1.394 21.276 1.00 97.94 259 GLU A O 1
ATOM 2114 N N . THR A 1 260 ? -2.969 -1.746 20.792 1.00 97.94 260 THR A N 1
ATOM 2115 C CA . THR A 1 260 ? -2.812 -3.103 20.243 1.00 97.94 260 THR A CA 1
ATOM 2116 C C . THR A 1 260 ? -1.847 -3.111 19.053 1.00 97.94 260 THR A C 1
ATOM 2118 O O . THR A 1 260 ? -0.877 -3.872 19.046 1.00 97.94 260 THR A O 1
ATOM 2121 N N . ALA A 1 261 ? -2.052 -2.215 18.080 1.00 97.62 261 ALA A N 1
ATOM 2122 C CA . ALA A 1 261 ? -1.216 -2.096 16.884 1.00 97.62 261 ALA A CA 1
ATOM 2123 C C . ALA A 1 261 ? 0.257 -1.794 17.212 1.00 97.62 261 ALA A C 1
ATOM 2125 O O . ALA A 1 261 ? 1.158 -2.259 16.517 1.00 97.62 261 ALA A O 1
ATOM 2126 N N . ARG A 1 262 ? 0.511 -1.031 18.283 1.00 96.31 262 ARG A N 1
ATOM 2127 C CA . ARG A 1 262 ? 1.862 -0.655 18.723 1.00 96.31 262 ARG A CA 1
ATOM 2128 C C . ARG A 1 262 ? 2.572 -1.746 19.525 1.00 96.31 262 ARG A C 1
ATOM 2130 O O . ARG A 1 262 ? 3.793 -1.850 19.458 1.00 96.31 262 ARG A O 1
ATOM 2137 N N . GLN A 1 263 ? 1.847 -2.480 20.367 1.00 95.69 263 GLN A N 1
ATOM 2138 C CA . GLN A 1 263 ? 2.455 -3.389 21.345 1.00 95.69 263 GLN A CA 1
ATOM 2139 C C . GLN A 1 263 ? 2.658 -4.802 20.794 1.00 95.69 263 GLN A C 1
ATOM 2141 O O . GLN A 1 263 ? 3.670 -5.433 21.111 1.00 95.69 263 GLN A O 1
ATOM 2146 N N . ASN A 1 264 ? 1.738 -5.270 19.948 1.00 96.44 264 ASN A N 1
ATOM 2147 C CA . ASN A 1 264 ? 1.662 -6.682 19.575 1.00 96.44 264 ASN A CA 1
ATOM 2148 C C . ASN A 1 264 ? 2.406 -7.024 18.274 1.00 96.44 264 ASN A C 1
ATOM 2150 O O . ASN A 1 264 ? 2.645 -8.199 18.010 1.00 96.44 264 ASN A O 1
ATOM 2154 N N . TYR A 1 265 ? 2.824 -6.026 17.487 1.00 96.25 265 TYR A N 1
ATOM 2155 C CA . TYR A 1 265 ? 3.427 -6.231 16.164 1.00 96.25 265 TYR A CA 1
ATOM 2156 C C . TYR A 1 265 ? 4.793 -5.549 16.065 1.00 96.25 265 TYR A C 1
ATOM 2158 O O . TYR A 1 265 ? 4.939 -4.389 16.441 1.00 96.25 265 TYR A O 1
ATOM 2166 N N . LYS A 1 266 ? 5.803 -6.269 15.558 1.00 95.38 266 LYS A N 1
ATOM 2167 C CA . LYS A 1 266 ? 7.194 -5.794 15.418 1.00 95.38 266 LYS A CA 1
ATOM 2168 C C . LYS A 1 266 ? 7.870 -6.412 14.196 1.00 95.38 266 LYS A C 1
ATOM 2170 O O . LYS A 1 266 ? 7.443 -7.459 13.717 1.00 95.38 266 LYS A O 1
ATOM 2175 N N . ASN A 1 267 ? 8.967 -5.812 13.737 1.00 93.69 267 ASN A N 1
ATOM 2176 C CA . ASN A 1 267 ? 9.835 -6.314 12.663 1.00 93.69 267 ASN A CA 1
ATOM 2177 C C . ASN A 1 267 ? 9.152 -6.464 11.287 1.00 93.69 267 ASN A C 1
ATOM 2179 O O . ASN A 1 267 ? 9.610 -7.233 10.432 1.00 93.69 267 ASN A O 1
ATOM 2183 N N . TYR A 1 268 ? 8.076 -5.715 11.043 1.00 95.62 268 TYR A N 1
ATOM 2184 C CA . TYR A 1 268 ? 7.373 -5.690 9.761 1.00 95.62 268 TYR A CA 1
ATOM 2185 C C . TYR A 1 268 ? 7.891 -4.566 8.848 1.00 95.62 268 TYR A C 1
ATOM 2187 O O . TYR A 1 268 ? 8.609 -3.651 9.258 1.00 95.62 268 TYR A O 1
ATOM 2195 N N . SER A 1 269 ? 7.578 -4.648 7.555 1.00 95.19 269 SER A N 1
ATOM 2196 C CA . SER A 1 269 ? 8.019 -3.636 6.591 1.00 95.19 269 SER A CA 1
ATOM 2197 C C . SER A 1 269 ? 7.364 -2.281 6.883 1.00 95.19 269 SER A C 1
ATOM 2199 O O . SER A 1 269 ? 6.173 -2.218 7.154 1.00 95.19 269 SER A O 1
ATOM 2201 N N . MET A 1 270 ? 8.129 -1.189 6.792 1.00 95.75 270 MET A N 1
ATOM 2202 C CA . MET A 1 270 ? 7.652 0.177 7.076 1.00 95.75 270 MET A CA 1
ATOM 2203 C C . MET A 1 270 ? 7.190 0.430 8.529 1.00 95.75 270 MET A C 1
ATOM 2205 O O . MET A 1 270 ? 6.505 1.419 8.785 1.00 95.75 270 MET A O 1
ATOM 2209 N N . GLU A 1 271 ? 7.637 -0.382 9.495 1.00 95.94 271 GLU A N 1
ATOM 2210 C CA . GLU A 1 271 ? 7.293 -0.256 10.924 1.00 95.94 271 GLU A CA 1
ATOM 2211 C C . GLU A 1 271 ? 7.473 1.157 11.492 1.00 95.94 271 GLU A C 1
ATOM 2213 O O . GLU A 1 271 ? 6.544 1.702 12.083 1.00 95.94 271 GLU A O 1
ATOM 2218 N N . SER A 1 272 ? 8.616 1.811 11.253 1.00 94.88 272 SER A N 1
ATOM 2219 C CA . SER A 1 272 ? 8.858 3.169 11.769 1.00 94.88 272 SER A CA 1
ATOM 2220 C C . SER A 1 272 ? 7.824 4.190 11.279 1.00 94.88 272 SER A C 1
ATOM 2222 O O . SER A 1 272 ? 7.421 5.068 12.039 1.00 94.88 272 SER A O 1
ATOM 2224 N N . ARG A 1 273 ? 7.355 4.057 10.029 1.00 95.69 273 ARG A N 1
ATOM 2225 C CA . ARG A 1 273 ? 6.298 4.913 9.471 1.00 95.69 273 ARG A CA 1
ATOM 2226 C C . ARG A 1 273 ? 4.966 4.641 10.165 1.00 95.69 273 ARG A C 1
ATOM 2228 O O . ARG A 1 273 ? 4.289 5.582 10.568 1.00 95.69 273 ARG A O 1
ATOM 2235 N N . THR A 1 274 ? 4.587 3.372 10.304 1.00 96.88 274 THR A N 1
ATOM 2236 C CA . THR A 1 274 ? 3.332 2.988 10.964 1.00 96.88 274 THR A CA 1
ATOM 2237 C C . THR A 1 274 ? 3.324 3.427 12.430 1.00 96.88 274 THR A C 1
ATOM 2239 O O . THR A 1 274 ? 2.344 4.019 12.869 1.00 96.88 274 THR A O 1
ATOM 2242 N N . HIS A 1 275 ? 4.433 3.275 13.160 1.00 96.94 275 HIS A N 1
ATOM 2243 C CA . HIS A 1 275 ? 4.556 3.752 14.543 1.00 96.94 275 HIS A CA 1
ATOM 2244 C C . HIS A 1 275 ? 4.403 5.266 14.668 1.00 96.94 275 HIS A C 1
ATOM 2246 O O . HIS A 1 275 ? 3.703 5.726 15.567 1.00 96.94 275 HIS A O 1
ATOM 2252 N N . PHE A 1 276 ? 5.001 6.041 13.758 1.00 97.00 276 PHE A N 1
ATOM 2253 C CA . PHE A 1 276 ? 4.831 7.493 13.754 1.00 97.00 276 PHE A CA 1
ATOM 2254 C C . PHE A 1 276 ? 3.356 7.888 13.581 1.00 97.00 276 PHE A C 1
ATOM 2256 O O . PHE A 1 276 ? 2.841 8.719 14.328 1.00 97.00 276 PHE A O 1
ATOM 2263 N N . ARG A 1 277 ? 2.643 7.233 12.653 1.00 97.69 277 ARG A N 1
ATOM 2264 C CA . ARG A 1 277 ? 1.203 7.459 12.446 1.00 97.69 277 ARG A CA 1
ATOM 2265 C C . ARG A 1 277 ? 0.370 7.044 13.660 1.00 97.69 277 ARG A C 1
ATOM 2267 O O . ARG A 1 277 ? -0.505 7.800 14.068 1.00 97.69 277 ARG A O 1
ATOM 2274 N N . ILE A 1 278 ? 0.667 5.892 14.267 1.00 98.38 278 ILE A N 1
ATOM 2275 C CA . ILE A 1 278 ? -0.003 5.427 15.490 1.00 98.38 278 ILE A CA 1
ATOM 2276 C C . ILE A 1 278 ? 0.198 6.430 16.629 1.00 98.38 278 ILE A C 1
ATOM 2278 O O . ILE A 1 278 ? -0.757 6.760 17.329 1.00 98.38 278 ILE A O 1
ATOM 2282 N N . GLN A 1 279 ? 1.416 6.945 16.814 1.00 97.88 279 GLN A N 1
ATOM 2283 C CA . GLN A 1 279 ? 1.708 7.931 17.852 1.00 97.88 279 GLN A CA 1
ATOM 2284 C C . GLN A 1 279 ? 0.924 9.229 17.631 1.00 97.88 279 GLN A C 1
ATOM 2286 O O . GLN A 1 279 ? 0.301 9.720 18.571 1.00 97.88 279 GLN A O 1
ATOM 2291 N N . ALA A 1 280 ? 0.913 9.752 16.401 1.00 97.81 280 ALA A N 1
ATOM 2292 C CA . ALA A 1 280 ? 0.146 10.945 16.055 1.00 97.81 280 ALA A CA 1
ATOM 2293 C C . ALA A 1 280 ? -1.359 10.753 16.322 1.00 97.81 280 ALA A C 1
ATOM 2295 O O . ALA A 1 280 ? -1.970 11.572 17.009 1.00 97.81 280 ALA A O 1
ATOM 2296 N N . ALA A 1 281 ? -1.932 9.633 15.868 1.00 98.00 281 ALA A N 1
ATOM 2297 C CA . ALA A 1 281 ? -3.337 9.297 16.099 1.00 98.00 281 ALA A CA 1
ATOM 2298 C C . ALA A 1 281 ? -3.659 9.124 17.594 1.00 98.00 281 ALA A C 1
ATOM 2300 O O . ALA A 1 281 ? -4.685 9.600 18.070 1.00 98.00 281 ALA A O 1
ATOM 2301 N N . THR A 1 282 ? -2.756 8.506 18.364 1.00 98.06 282 THR A N 1
ATOM 2302 C CA . THR A 1 282 ? -2.939 8.294 19.811 1.00 98.06 282 THR A CA 1
ATOM 2303 C C . THR A 1 282 ? -2.995 9.620 20.562 1.00 98.06 282 THR A C 1
ATOM 2305 O O . THR A 1 282 ? -3.841 9.795 21.437 1.00 98.06 282 THR A O 1
ATOM 2308 N N . LEU A 1 283 ? -2.102 10.558 20.226 1.00 97.25 283 LEU A N 1
ATOM 2309 C CA . LEU A 1 283 ? -2.087 11.894 20.825 1.00 97.25 283 LEU A CA 1
ATOM 2310 C C . LEU A 1 283 ? -3.381 12.652 20.514 1.00 97.25 283 LEU A C 1
ATOM 2312 O O . LEU A 1 283 ? -3.982 13.231 21.418 1.00 97.25 283 LEU A O 1
ATOM 2316 N N . GLN A 1 284 ? -3.838 12.595 19.262 1.00 97.31 284 GLN A N 1
ATOM 2317 C CA . GLN A 1 284 ? -5.086 13.225 18.842 1.00 97.31 284 GLN A CA 1
ATOM 2318 C C . GLN A 1 284 ? -6.298 12.632 19.579 1.00 97.31 284 GLN A C 1
ATOM 2320 O O . GLN A 1 284 ? -7.070 13.382 20.172 1.00 97.31 284 GLN A O 1
ATOM 2325 N N . ALA A 1 285 ? -6.436 11.303 19.609 1.00 96.38 285 ALA A N 1
ATOM 2326 C CA . ALA A 1 285 ? -7.560 10.632 20.262 1.00 96.38 285 ALA A CA 1
ATOM 2327 C C . ALA A 1 285 ? -7.620 10.930 21.771 1.00 96.38 285 ALA A C 1
ATOM 2329 O O . ALA A 1 285 ? -8.687 11.240 22.299 1.00 96.38 285 ALA A O 1
ATOM 2330 N N . LYS A 1 286 ? -6.473 10.899 22.469 1.00 94.75 286 LYS A N 1
ATOM 2331 C CA . LYS A 1 286 ? -6.404 11.214 23.907 1.0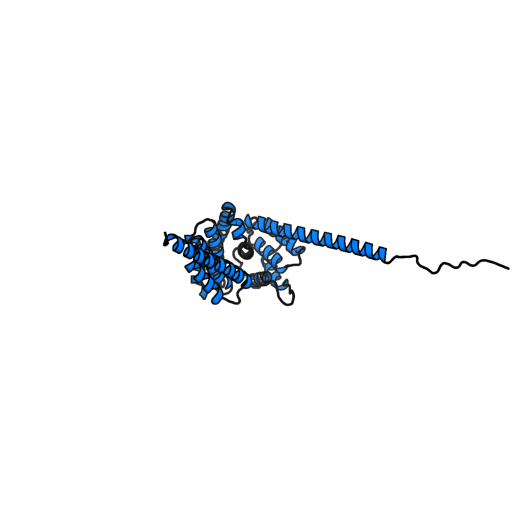0 94.75 286 LYS A CA 1
ATOM 2332 C C . LYS A 1 286 ? -6.748 12.677 24.193 1.00 94.75 286 LYS A C 1
ATOM 2334 O O . LYS A 1 286 ? -7.518 12.943 25.110 1.00 94.75 286 LYS A O 1
ATOM 2339 N N . SER A 1 287 ? -6.270 13.610 23.367 1.00 94.75 287 SER A N 1
ATOM 2340 C CA . SER A 1 287 ? -6.632 15.027 23.496 1.00 94.75 287 SER A CA 1
ATOM 2341 C C . SER A 1 287 ? -8.140 15.260 23.324 1.00 94.75 287 SER A C 1
ATOM 2343 O O . SER A 1 287 ? -8.739 16.013 24.093 1.00 94.75 287 SER A O 1
ATOM 2345 N N . SER A 1 288 ? -8.786 14.578 22.372 1.00 92.19 288 SER A N 1
ATOM 2346 C CA . SER A 1 288 ? -10.241 14.651 22.187 1.00 92.19 288 SER A CA 1
ATOM 2347 C C . SER A 1 288 ? -11.025 14.143 23.405 1.00 92.19 288 SER A C 1
AT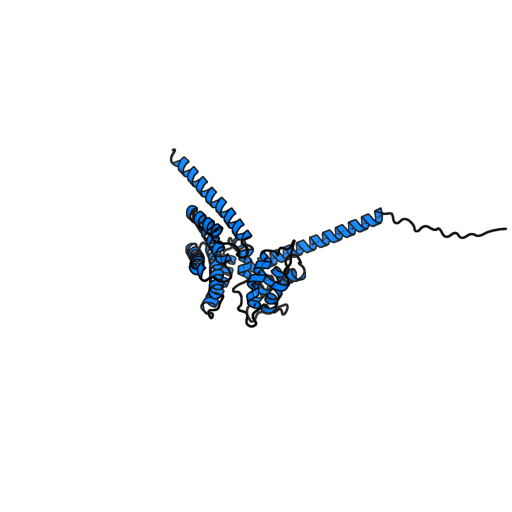OM 2349 O O . SER A 1 288 ? -12.020 14.762 23.777 1.00 92.19 288 SER A O 1
ATOM 2351 N N . LEU A 1 289 ? -10.563 13.073 24.062 1.00 92.38 289 LEU A N 1
ATOM 2352 C CA . LEU A 1 289 ? -11.180 12.539 25.287 1.00 92.38 289 LEU A CA 1
ATOM 2353 C C . LEU A 1 289 ? -11.067 13.505 26.474 1.00 92.38 289 LEU A C 1
ATOM 2355 O O . LEU A 1 289 ? -12.036 13.719 27.208 1.00 92.38 289 LEU A O 1
ATOM 2359 N N . GLU A 1 290 ? -9.901 14.128 26.649 1.00 89.50 290 GLU A N 1
ATOM 2360 C CA . GLU A 1 290 ? -9.675 15.123 27.704 1.00 89.50 290 GLU A CA 1
ATOM 2361 C C . GLU A 1 290 ? -10.553 16.368 27.509 1.00 89.50 290 GLU A C 1
ATOM 2363 O O . GLU A 1 290 ? -11.166 16.859 28.461 1.00 89.50 290 GLU A O 1
ATOM 2368 N N . ASN A 1 291 ? -10.671 16.850 26.268 1.00 85.81 291 ASN A N 1
ATOM 2369 C CA . ASN A 1 291 ? -11.519 17.994 25.931 1.00 85.81 291 ASN A CA 1
ATOM 2370 C C . ASN A 1 291 ? -13.014 17.679 26.107 1.00 85.81 291 ASN A C 1
ATOM 2372 O O . ASN A 1 291 ? -13.745 18.493 26.676 1.00 85.81 291 ASN A O 1
ATOM 2376 N N . GLY A 1 292 ? -13.460 16.487 25.693 1.00 77.38 292 GLY A N 1
ATOM 2377 C CA . GLY A 1 292 ? -14.829 16.018 25.925 1.00 77.38 292 GLY A CA 1
ATOM 2378 C C . GLY A 1 292 ? -15.170 15.955 27.416 1.00 77.38 292 GLY A C 1
ATOM 2379 O O . GLY A 1 292 ? -16.204 16.473 27.841 1.00 77.38 292 GLY A O 1
ATOM 2380 N N . SER A 1 293 ? -14.250 15.438 28.233 1.00 71.31 293 SER A N 1
ATOM 2381 C CA . SER A 1 293 ? -14.408 15.360 29.692 1.00 71.31 293 SER A CA 1
ATOM 2382 C C . SER A 1 293 ? -14.518 16.744 30.343 1.00 71.31 293 SER A C 1
ATOM 2384 O O . SER A 1 293 ? -15.400 16.973 31.169 1.00 71.31 293 SER A O 1
ATOM 2386 N N . ARG A 1 294 ? -13.675 17.707 29.938 1.00 69.81 294 ARG A N 1
ATOM 2387 C CA . ARG A 1 294 ? -13.741 19.095 30.438 1.00 69.81 294 ARG A CA 1
ATOM 2388 C C . ARG A 1 294 ? -15.048 19.796 30.062 1.00 69.81 294 ARG A C 1
ATOM 2390 O O . ARG A 1 294 ? -15.598 20.522 30.888 1.00 69.81 294 ARG A O 1
ATOM 2397 N N . SER A 1 295 ? -15.559 19.564 28.851 1.00 57.50 295 SER A N 1
ATOM 2398 C CA . SER A 1 295 ? -16.833 20.145 28.408 1.00 57.50 295 SER A CA 1
ATOM 2399 C C . SER A 1 295 ? -18.030 19.623 29.215 1.00 57.50 295 SER A C 1
ATOM 2401 O O . SER A 1 295 ? -18.855 20.424 29.648 1.00 57.50 295 SER A O 1
ATOM 2403 N N . MET A 1 296 ? -18.065 18.319 29.527 1.00 56.97 296 MET A N 1
ATOM 2404 C CA . MET A 1 296 ? -19.115 17.716 30.357 1.00 56.97 296 MET A CA 1
ATOM 2405 C C . MET A 1 296 ? -19.100 18.234 31.801 1.00 56.97 296 MET A C 1
ATOM 2407 O O . MET A 1 296 ? -20.154 18.550 32.351 1.00 56.97 296 MET A O 1
ATOM 2411 N N . VAL A 1 297 ? -17.918 18.385 32.409 1.00 58.09 297 VAL A N 1
ATOM 2412 C CA . VAL A 1 297 ? -17.789 18.939 33.771 1.00 58.09 297 VAL A CA 1
ATOM 2413 C C . VAL A 1 297 ? -18.284 20.390 33.830 1.00 58.09 297 VAL A C 1
ATOM 2415 O O . VAL A 1 297 ? -18.967 20.768 34.780 1.00 58.09 297 VAL A O 1
ATOM 2418 N N . SER A 1 298 ? -18.015 21.191 32.794 1.00 54.31 298 SER A N 1
ATOM 2419 C CA . SER A 1 298 ? -18.511 22.570 32.712 1.00 54.31 298 SER A CA 1
ATOM 2420 C C . SER A 1 298 ? -20.030 22.658 32.526 1.00 54.31 298 SER A C 1
ATOM 2422 O O . SER A 1 298 ? -20.625 23.613 33.013 1.00 54.31 298 SER A O 1
ATOM 2424 N N . SER A 1 299 ? -20.663 21.698 31.842 1.00 51.94 299 SER A N 1
ATOM 2425 C CA . SER A 1 299 ? -22.120 21.686 31.626 1.00 51.94 299 SER A CA 1
ATOM 2426 C C . SER A 1 299 ? -22.932 21.147 32.807 1.00 51.94 299 SER A C 1
ATOM 2428 O O . SER A 1 299 ? -24.105 21.469 32.918 1.00 51.94 299 SER A O 1
ATOM 2430 N N . VAL A 1 300 ? -22.329 20.338 33.685 1.00 52.94 300 VAL A N 1
ATOM 2431 C CA . VAL A 1 300 ? -22.983 19.805 34.902 1.00 52.94 300 VAL A CA 1
ATOM 2432 C C . VAL A 1 300 ? -22.880 20.787 36.082 1.00 52.94 300 VAL A C 1
ATOM 2434 O O . VAL A 1 300 ? -23.546 20.618 37.098 1.00 52.94 300 VAL A O 1
ATOM 2437 N N . SER A 1 301 ? -22.055 21.829 35.948 1.00 48.19 301 SER A N 1
ATOM 2438 C CA . SER A 1 301 ? -21.812 22.847 36.981 1.00 48.19 301 SER A CA 1
ATOM 2439 C C . SER A 1 301 ? -22.664 24.123 36.817 1.00 48.19 301 SER A C 1
ATOM 2441 O O . SER A 1 301 ? -22.379 25.121 37.479 1.00 48.19 301 SER A O 1
ATOM 2443 N N . LEU A 1 302 ? -23.670 24.104 35.934 1.00 41.22 302 LEU A N 1
ATOM 2444 C CA . LEU A 1 302 ? -24.656 25.170 35.691 1.00 41.22 302 LEU A CA 1
ATOM 2445 C C . LEU A 1 302 ? -26.062 24.653 36.005 1.00 41.22 302 LEU A C 1
ATOM 2447 O O . LEU A 1 302 ? -26.859 25.455 36.539 1.00 41.22 302 LEU A O 1
#

Foldseek 3Di:
DYDDDDDDDPDDDDPDVVVVVVVVVVVVVVVVVVVVVLVVVLVVLVVQLLVCVLQVNLLSNLVSLVVCLVRPLPQNLLSLLLNLLSVVSDDPPDDDPVPDDSLVSLVCSLVSFDADPNDTDLSSVVSVLQSPQSVDPDRDDQQNVNLVVCVVVVVLVVCLVPLVSLVVVLVSLVVSLVCLVPDDDDLCSLVRNLSSLQSNLSSCLSVVVLVSSLVSLVVNVVCQVSHDRQNVSNLSSLLVNLVSCVVVVVLVSSLVSLVCSLPVDDDGRPVVVSVVSSVVSNVVSVVSVVVVVVVVVVVVVD

InterPro domains:
  IPR011990 Tetratricopeptide-like helical domain superfamily [G3DSA:1.25.40.10] (18-291)
  IPR011990 Tetratricopeptide-like helical domain superfamily [SSF48452] (171-276)
  IPR019412 IML2-like/Tetratricopeptide repeat protein 39-like [PF10300] (37-207)
  IPR019412 IML2-like/Tetratricopeptide repeat protein 39-like [PTHR31859] (39-285)